Protein AF-A0A6U9ZK44-F1 (afdb_monomer_lite)

pLDDT: mean 78.96, std 13.86, range [31.03, 95.75]

Secondary structure (DSSP, 8-state):
-----GGGS-GGGGGGS-EETTEEPPPP-S--PPPP-PPPSSSSS--EEEEEEP-S--TTTTEEEEE-TTT--EEEEEE-TTSTGGGSSSSHHHHHHHHTTPEEEEETTEE--SHHHHHHHHHHHHHTT-SEEEEEEE---PPPHHHHHHHHHHHHTTSPPTTSS------HHHHHHHHHHHHSS---TTTS-HHHHHHHHHHHT-----HHHHTTSS--HHHHTTSTTHHHHHHHHHHHHHHHHHTT-PPP--PPPTT------------

Sequence (271 aa):
MNDLPTSEIPPNVIHLQRTTDGSPIPADTNETSMNNFCFYVTPFQQMLTRKLQVTCNSPTFGLNLSEDETYGRVFLEDINKNSSASKLFSSHKATQNKICGAFIVSINGTQVFNKSSTITLLVDLHSQGIKTFNIQFAPEDKMSSQQQWKQLDEFNLFAPDPTTENTAQIDLNAIRAIASIRTGLPIPEHIISDDMICLSINVLGSNTTTPAKEALGTFTCRKLKKLDNWDNWLQVERKQLDELHDLEMFGDPTPLPHKAILLQPHWNYVI

Structure (mmCIF, N/CA/C/O backbone):
data_AF-A0A6U9ZK44-F1
#
_entry.id   AF-A0A6U9ZK44-F1
#
loop_
_atom_site.group_PDB
_atom_site.id
_atom_site.type_symbol
_atom_site.label_atom_id
_atom_site.label_alt_id
_atom_site.label_comp_id
_atom_site.label_asym_id
_atom_site.label_entity_id
_atom_site.label_seq_id
_atom_site.pdbx_PDB_ins_code
_atom_site.Cartn_x
_atom_site.Cartn_y
_atom_site.Cartn_z
_atom_site.occupancy
_atom_site.B_iso_or_equiv
_atom_site.auth_seq_id
_atom_site.auth_comp_id
_atom_site.auth_asym_id
_atom_site.auth_atom_id
_atom_site.pdbx_PDB_model_num
ATOM 1 N N . MET A 1 1 ? 50.203 -21.296 -4.231 1.00 41.53 1 MET A N 1
ATOM 2 C CA . MET A 1 1 ? 49.572 -20.517 -5.315 1.00 41.53 1 MET A CA 1
ATOM 3 C C . MET A 1 1 ? 50.505 -20.634 -6.504 1.00 41.53 1 MET A C 1
ATOM 5 O O . MET A 1 1 ? 51.708 -20.610 -6.290 1.00 41.53 1 MET A O 1
ATOM 9 N N . ASN A 1 2 ? 49.981 -20.969 -7.681 1.00 46.50 2 ASN A N 1
ATOM 10 C CA . ASN A 1 2 ? 50.791 -21.331 -8.842 1.00 46.50 2 ASN A CA 1
ATOM 11 C C . ASN A 1 2 ? 51.135 -20.050 -9.613 1.00 46.50 2 ASN A C 1
ATOM 13 O O . ASN A 1 2 ? 50.431 -19.693 -10.555 1.00 46.50 2 ASN A O 1
ATOM 17 N N . ASP A 1 3 ? 52.154 -19.328 -9.153 1.00 62.16 3 ASP A N 1
ATOM 18 C CA . ASP A 1 3 ? 52.585 -18.061 -9.749 1.00 62.16 3 ASP A CA 1
ATOM 19 C C . ASP A 1 3 ? 53.478 -18.347 -10.966 1.00 62.16 3 ASP A C 1
ATOM 21 O O . ASP A 1 3 ? 54.688 -18.124 -10.949 1.00 62.16 3 ASP A O 1
ATOM 25 N N . LEU A 1 4 ? 52.884 -18.925 -12.014 1.00 63.94 4 LEU A N 1
ATOM 26 C CA . LEU A 1 4 ? 53.555 -19.070 -13.303 1.00 63.94 4 LEU A CA 1
ATOM 27 C C . LEU A 1 4 ? 53.733 -17.682 -13.938 1.00 63.94 4 LEU A C 1
ATOM 29 O O . LEU A 1 4 ? 52.827 -16.845 -13.843 1.00 63.94 4 LEU A O 1
ATOM 33 N N . PRO A 1 5 ? 54.869 -17.418 -14.602 1.00 69.25 5 PRO A N 1
ATOM 34 C CA . PRO A 1 5 ? 55.047 -16.181 -15.346 1.00 69.25 5 PRO A CA 1
ATOM 35 C C . PRO A 1 5 ? 53.977 -16.073 -16.441 1.00 69.25 5 PRO A C 1
ATOM 37 O O . PRO A 1 5 ? 53.589 -17.064 -17.057 1.00 69.25 5 PRO A O 1
ATOM 40 N N . THR A 1 6 ? 53.514 -14.851 -16.709 1.00 63.56 6 THR A N 1
ATOM 41 C CA . THR A 1 6 ? 52.437 -14.518 -17.664 1.00 63.56 6 THR A CA 1
ATOM 42 C C . THR A 1 6 ? 52.621 -15.157 -19.048 1.00 63.56 6 THR A C 1
ATOM 44 O O . THR A 1 6 ? 51.645 -15.463 -19.725 1.00 63.56 6 THR A O 1
ATOM 47 N N . SER A 1 7 ? 53.870 -15.399 -19.456 1.00 70.38 7 SER A N 1
ATOM 48 C CA . SER A 1 7 ? 54.250 -16.037 -20.722 1.00 70.38 7 SER A CA 1
ATOM 49 C C . SER A 1 7 ? 53.961 -17.539 -20.805 1.00 70.38 7 SER A C 1
ATOM 51 O O . SER A 1 7 ? 53.953 -18.090 -21.901 1.00 70.38 7 SER A O 1
ATOM 53 N N . GLU A 1 8 ? 53.761 -18.213 -19.673 1.00 70.75 8 GLU A N 1
ATOM 54 C CA . GLU A 1 8 ? 53.568 -19.668 -19.583 1.00 70.75 8 GLU A CA 1
ATOM 55 C C . GLU A 1 8 ? 52.099 -20.056 -19.348 1.00 70.75 8 GLU A C 1
ATOM 57 O O . GLU A 1 8 ? 51.768 -21.237 -19.218 1.00 70.75 8 GLU A O 1
ATOM 62 N N . ILE A 1 9 ? 51.199 -19.070 -19.302 1.00 68.19 9 ILE A N 1
ATOM 63 C CA . ILE A 1 9 ? 49.791 -19.273 -18.965 1.00 68.19 9 ILE A CA 1
ATOM 64 C C . ILE A 1 9 ? 48.953 -19.418 -20.244 1.00 68.19 9 ILE A C 1
ATOM 66 O O . ILE A 1 9 ? 49.115 -18.638 -21.184 1.00 68.19 9 ILE A O 1
ATOM 70 N N . PRO A 1 10 ? 48.033 -20.402 -20.308 1.00 71.50 10 PRO A N 1
ATOM 71 C CA . PRO A 1 10 ? 47.169 -20.587 -21.466 1.00 71.50 10 PRO A CA 1
ATOM 72 C C . PRO A 1 10 ? 46.316 -19.340 -21.749 1.00 71.50 10 PRO A C 1
ATOM 74 O O . PRO A 1 10 ? 45.828 -18.712 -20.804 1.00 71.50 10 PRO A O 1
ATOM 77 N N . PRO A 1 11 ? 46.028 -19.026 -23.026 1.00 66.62 11 PRO A N 1
ATOM 78 C CA . PRO A 1 11 ? 45.321 -17.803 -23.415 1.00 66.62 11 PRO A CA 1
ATOM 79 C C . PRO A 1 11 ? 43.952 -17.639 -22.737 1.00 66.62 11 PRO A C 1
ATOM 81 O O . PRO A 1 11 ? 43.536 -16.527 -22.429 1.00 66.62 11 PRO A O 1
ATOM 84 N N . ASN A 1 12 ? 43.287 -18.749 -22.405 1.00 70.00 12 ASN A N 1
ATOM 85 C CA . ASN A 1 12 ? 41.968 -18.753 -21.767 1.00 70.00 12 ASN A CA 1
ATOM 86 C C . ASN A 1 12 ? 41.976 -18.307 -20.292 1.00 70.00 12 ASN A C 1
ATOM 88 O O . ASN A 1 12 ? 40.912 -18.109 -19.714 1.00 70.00 12 ASN A O 1
ATOM 92 N N . VAL A 1 13 ? 43.150 -18.183 -19.665 1.00 65.12 13 VAL A N 1
ATOM 93 C CA . VAL A 1 13 ? 43.301 -17.856 -18.234 1.00 65.12 13 VAL A CA 1
ATOM 94 C C . VAL A 1 13 ? 43.811 -16.421 -18.031 1.00 65.12 13 VAL A C 1
ATOM 96 O O . VAL A 1 13 ? 43.786 -15.911 -16.914 1.00 65.12 13 VAL A O 1
ATOM 99 N N . ILE A 1 14 ? 44.188 -15.726 -19.112 1.00 62.19 14 ILE A N 1
ATOM 100 C CA . ILE A 1 14 ? 44.698 -14.345 -19.079 1.00 62.19 14 ILE A CA 1
ATOM 101 C C . ILE A 1 14 ? 43.674 -13.392 -18.439 1.00 62.19 14 ILE A C 1
ATOM 103 O O . ILE A 1 14 ? 44.041 -12.544 -17.634 1.00 62.19 14 ILE A O 1
ATOM 107 N N . HIS A 1 15 ? 42.378 -13.581 -18.709 1.00 63.06 15 HIS A N 1
ATOM 108 C CA . HIS A 1 15 ? 41.305 -12.734 -18.167 1.00 63.06 15 HIS A CA 1
ATOM 109 C C . HIS A 1 15 ? 41.077 -12.878 -16.654 1.00 63.06 15 HIS A C 1
ATOM 111 O O . HIS A 1 15 ? 40.415 -12.035 -16.056 1.00 63.06 15 HIS A O 1
ATOM 117 N N . LEU A 1 16 ? 41.588 -13.947 -16.035 1.00 65.69 16 LEU A N 1
ATOM 118 C CA . LEU A 1 16 ? 41.474 -14.184 -14.592 1.00 65.69 16 LEU A CA 1
ATOM 119 C C . LEU A 1 16 ? 42.684 -13.649 -13.819 1.00 65.69 16 LEU A C 1
ATOM 121 O O . LEU A 1 16 ? 42.706 -13.708 -12.588 1.00 65.69 16 LEU A O 1
ATOM 125 N N . GLN A 1 17 ? 43.701 -13.142 -14.518 1.00 66.44 17 GLN A N 1
ATOM 126 C CA . GLN A 1 17 ? 44.847 -12.536 -13.868 1.00 66.44 17 GLN A CA 1
ATOM 127 C C . GLN A 1 17 ? 44.506 -11.132 -13.385 1.00 66.44 17 GLN A C 1
ATOM 129 O O . GLN A 1 17 ? 43.938 -10.314 -14.103 1.00 66.44 17 GLN A O 1
ATOM 134 N N . ARG A 1 18 ? 44.919 -10.828 -12.152 1.00 68.62 18 ARG A N 1
ATOM 135 C CA . ARG A 1 18 ? 44.907 -9.466 -11.610 1.00 68.62 18 ARG A CA 1
ATOM 136 C C . ARG A 1 18 ? 46.082 -8.678 -12.194 1.00 68.62 18 ARG A C 1
ATOM 138 O O . ARG A 1 18 ? 46.979 -8.282 -11.455 1.00 68.62 18 ARG A O 1
ATOM 145 N N . THR A 1 19 ? 46.116 -8.510 -13.511 1.00 69.94 19 THR A N 1
ATOM 146 C CA . THR A 1 19 ? 47.157 -7.769 -14.227 1.00 69.94 19 THR A CA 1
ATOM 147 C C . THR A 1 19 ? 46.528 -6.735 -15.155 1.00 69.94 19 THR A C 1
ATOM 149 O O . THR A 1 19 ? 45.547 -7.010 -15.840 1.00 69.94 19 THR A O 1
ATOM 152 N N . THR A 1 20 ? 47.115 -5.542 -15.191 1.00 68.25 20 THR A N 1
ATOM 153 C CA . THR A 1 20 ? 46.795 -4.488 -16.164 1.00 68.25 20 THR A CA 1
ATOM 154 C C . THR A 1 20 ? 48.084 -4.181 -16.914 1.00 68.25 20 THR A C 1
ATOM 156 O O . THR A 1 20 ? 49.118 -3.965 -16.282 1.00 68.25 20 THR A O 1
ATOM 159 N N . ASP A 1 21 ? 48.062 -4.244 -18.247 1.00 69.62 21 ASP A N 1
ATOM 160 C CA . ASP A 1 21 ? 49.239 -4.023 -19.107 1.00 69.62 21 ASP A CA 1
ATOM 161 C C . ASP A 1 21 ? 50.472 -4.866 -18.710 1.00 69.62 21 ASP A C 1
ATOM 163 O O . ASP A 1 21 ? 51.612 -4.403 -18.705 1.00 69.62 21 ASP A O 1
ATOM 167 N N . GLY A 1 22 ? 50.240 -6.123 -18.314 1.00 69.12 22 GLY A N 1
ATOM 168 C CA . GLY A 1 22 ? 51.295 -7.060 -17.907 1.00 69.12 22 GLY A CA 1
ATOM 169 C C . GLY A 1 22 ? 51.882 -6.818 -16.511 1.00 69.12 22 GLY A C 1
ATOM 170 O O . GLY A 1 22 ? 52.697 -7.620 -16.058 1.00 69.12 22 GLY A O 1
ATOM 171 N N . SER A 1 23 ? 51.448 -5.770 -15.805 1.00 71.12 23 SER A N 1
ATOM 172 C CA . SER A 1 23 ? 51.860 -5.483 -14.429 1.00 71.12 23 SER A CA 1
ATOM 173 C C . SER A 1 23 ? 50.825 -5.998 -13.422 1.00 71.12 23 SER A C 1
ATOM 175 O O . SER A 1 23 ? 49.625 -5.825 -13.651 1.00 71.12 23 SER A O 1
ATOM 177 N N . PRO A 1 24 ? 51.239 -6.614 -12.298 1.00 74.94 24 PRO A N 1
ATOM 178 C CA . PRO A 1 24 ? 50.320 -7.023 -11.240 1.00 74.94 24 PRO A CA 1
ATOM 179 C C . PRO A 1 24 ? 49.578 -5.820 -10.655 1.00 74.94 24 PRO A C 1
ATOM 181 O O . PRO A 1 24 ? 50.194 -4.814 -10.302 1.00 74.94 24 PRO A O 1
ATOM 184 N N . ILE A 1 25 ? 48.260 -5.939 -10.512 1.00 77.75 25 ILE A N 1
ATOM 185 C CA . ILE A 1 25 ? 47.456 -4.967 -9.773 1.00 77.75 25 ILE A CA 1
ATOM 186 C C . ILE A 1 25 ? 47.892 -5.054 -8.302 1.00 77.75 25 ILE A C 1
ATOM 188 O O . ILE A 1 25 ? 47.900 -6.159 -7.744 1.00 77.75 25 ILE A O 1
ATOM 192 N N . PRO A 1 26 ? 48.276 -3.934 -7.664 1.00 79.56 26 PRO A N 1
ATOM 193 C CA . PRO A 1 26 ? 48.697 -3.947 -6.271 1.00 79.56 26 PRO A CA 1
ATOM 194 C C . PRO A 1 26 ? 47.567 -4.471 -5.379 1.00 79.56 26 PRO A C 1
ATOM 196 O O . PRO A 1 26 ? 46.385 -4.252 -5.647 1.00 79.56 26 PRO A O 1
ATOM 199 N N . ALA A 1 27 ? 47.932 -5.185 -4.314 1.00 78.06 27 ALA A N 1
ATOM 200 C CA . ALA A 1 27 ? 46.962 -5.585 -3.305 1.00 78.06 27 ALA A CA 1
ATOM 201 C C . ALA A 1 27 ? 46.354 -4.333 -2.658 1.00 78.06 27 ALA A C 1
ATOM 203 O O . ALA A 1 27 ? 47.077 -3.383 -2.356 1.00 78.06 27 ALA A O 1
ATOM 204 N N . ASP A 1 28 ? 45.040 -4.343 -2.433 1.00 79.44 28 ASP A N 1
ATOM 205 C CA . ASP A 1 28 ? 44.378 -3.269 -1.703 1.00 79.44 28 ASP A CA 1
ATOM 206 C C . ASP A 1 28 ? 44.947 -3.207 -0.281 1.00 79.44 28 ASP A C 1
ATOM 208 O O . ASP A 1 28 ? 44.837 -4.157 0.492 1.00 79.44 28 ASP A O 1
ATOM 212 N N . THR A 1 29 ? 45.577 -2.086 0.065 1.00 81.19 29 THR A N 1
ATOM 213 C CA . THR A 1 29 ? 46.200 -1.870 1.383 1.00 81.19 29 THR A CA 1
ATOM 214 C C . THR A 1 29 ? 45.170 -1.603 2.484 1.00 81.19 29 THR A C 1
ATOM 216 O O . THR A 1 29 ? 45.505 -1.574 3.665 1.00 81.19 29 THR A O 1
ATOM 219 N N . ASN A 1 30 ? 43.914 -1.372 2.103 1.00 83.50 30 ASN A N 1
ATOM 220 C CA . ASN A 1 30 ? 42.836 -1.077 3.031 1.00 83.50 30 ASN A CA 1
ATOM 221 C C . ASN A 1 30 ? 42.229 -2.389 3.537 1.00 83.50 30 ASN A C 1
ATOM 223 O O . ASN A 1 30 ? 41.587 -3.117 2.778 1.00 83.50 30 ASN A O 1
ATOM 227 N N . GLU A 1 31 ? 42.382 -2.671 4.832 1.00 78.38 31 GLU A N 1
ATOM 228 C CA . GLU A 1 31 ? 41.601 -3.723 5.479 1.00 78.38 31 GLU A CA 1
ATOM 229 C C . GLU A 1 31 ? 40.112 -3.391 5.342 1.00 78.38 31 GLU A C 1
ATOM 231 O O . GLU A 1 31 ? 39.622 -2.374 5.837 1.00 78.38 31 GLU A O 1
ATOM 236 N N . THR A 1 32 ? 39.379 -4.245 4.633 1.00 76.12 32 THR A N 1
ATOM 237 C CA . THR A 1 32 ? 37.931 -4.101 4.499 1.00 76.12 32 THR A CA 1
ATOM 238 C C . THR A 1 32 ? 37.289 -4.651 5.765 1.00 76.12 32 THR A C 1
ATOM 240 O O . THR A 1 32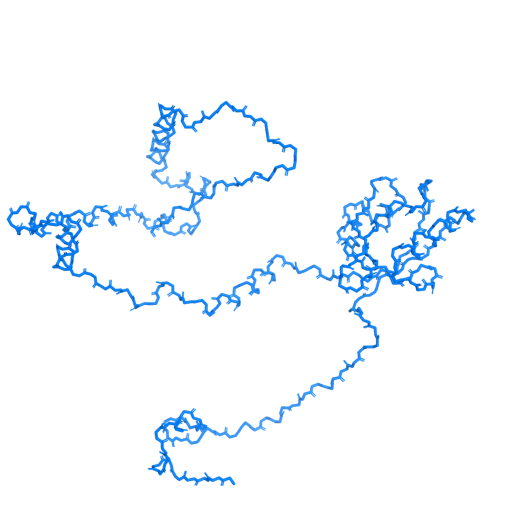 ? 37.177 -5.865 5.932 1.00 76.12 32 THR A O 1
ATOM 243 N N . SER A 1 33 ? 36.882 -3.774 6.682 1.00 78.25 33 SER A N 1
ATOM 244 C CA . SER A 1 33 ? 36.073 -4.182 7.827 1.00 78.25 33 SER A CA 1
ATOM 245 C C . SER A 1 33 ? 34.605 -4.265 7.407 1.00 78.25 33 SER A C 1
ATOM 247 O O . SER A 1 33 ? 34.033 -3.330 6.848 1.00 78.25 33 SER A O 1
ATOM 249 N N . MET A 1 34 ? 33.980 -5.417 7.641 1.00 74.62 34 MET A N 1
ATOM 250 C CA . MET A 1 34 ? 32.527 -5.529 7.552 1.00 74.62 34 MET A CA 1
ATOM 251 C C . MET A 1 34 ? 31.919 -5.075 8.875 1.00 74.62 34 MET A C 1
ATOM 253 O O . MET A 1 34 ? 32.409 -5.425 9.949 1.00 74.62 34 MET A O 1
ATOM 257 N N . ASN A 1 35 ? 30.818 -4.330 8.804 1.00 78.31 35 ASN A N 1
ATOM 258 C CA . ASN A 1 35 ? 29.981 -4.123 9.979 1.00 78.31 35 ASN A CA 1
ATOM 259 C C . ASN A 1 35 ? 29.482 -5.485 10.478 1.00 78.31 35 ASN A C 1
ATOM 261 O O . ASN A 1 35 ? 29.125 -6.347 9.672 1.00 78.31 35 ASN A O 1
ATOM 265 N N . ASN A 1 36 ? 29.430 -5.673 11.799 1.00 79.44 36 ASN A N 1
ATOM 266 C CA . ASN A 1 36 ? 28.857 -6.884 12.379 1.00 79.44 36 ASN A CA 1
ATOM 267 C C . ASN A 1 36 ? 27.438 -7.103 11.840 1.00 79.44 36 ASN A C 1
ATOM 269 O O . ASN A 1 36 ? 26.598 -6.201 11.886 1.00 79.44 36 ASN A O 1
ATOM 273 N N . PHE A 1 37 ? 27.168 -8.318 11.365 1.00 71.88 37 PHE A N 1
ATOM 274 C CA . PHE A 1 37 ? 25.820 -8.721 10.994 1.00 71.88 37 PHE A CA 1
ATOM 275 C C . PHE A 1 37 ? 24.947 -8.758 12.249 1.00 71.88 37 PHE A C 1
ATOM 277 O O . PHE A 1 37 ? 25.162 -9.563 13.155 1.00 71.88 37 PHE A O 1
ATOM 284 N N . CYS A 1 38 ? 23.955 -7.877 12.297 1.00 64.38 38 CYS A N 1
ATOM 285 C CA . CYS A 1 38 ? 22.934 -7.883 13.333 1.00 64.38 38 CYS A CA 1
ATOM 286 C C . CYS A 1 38 ? 21.710 -8.641 12.817 1.00 64.38 38 CYS A C 1
ATOM 288 O O . CYS A 1 38 ? 21.136 -8.278 11.792 1.00 64.38 38 CYS A O 1
ATOM 290 N N . PHE A 1 39 ? 21.296 -9.676 13.544 1.00 68.50 39 PHE A N 1
ATOM 291 C CA . PHE A 1 39 ? 20.037 -10.373 13.294 1.00 68.50 39 PHE A CA 1
ATOM 292 C C . PHE A 1 39 ? 18.958 -9.795 14.208 1.00 68.50 39 PHE A C 1
ATOM 294 O O . PHE A 1 39 ? 19.150 -9.693 15.420 1.00 68.50 39 PHE A O 1
ATOM 301 N N . TYR A 1 40 ? 17.814 -9.428 13.635 1.00 65.44 40 TYR A N 1
ATOM 302 C CA . TYR A 1 40 ? 16.646 -9.006 14.400 1.00 65.44 40 TYR A CA 1
ATOM 303 C C . TYR A 1 40 ? 15.708 -10.198 14.589 1.00 65.44 40 TYR A C 1
ATOM 305 O O . TYR A 1 40 ? 15.421 -10.929 13.646 1.00 65.44 40 TYR A O 1
ATOM 313 N N . VAL A 1 41 ? 15.208 -10.384 15.811 1.00 73.94 41 VAL A N 1
ATOM 314 C CA . VAL A 1 41 ? 14.196 -11.414 16.116 1.00 73.94 41 VAL A CA 1
ATOM 315 C C . VAL A 1 41 ? 12.815 -10.999 15.586 1.00 73.94 41 VAL A C 1
ATOM 317 O O . VAL A 1 41 ? 11.935 -11.832 15.381 1.00 73.94 41 VAL A O 1
ATOM 320 N N . THR A 1 42 ? 12.605 -9.703 15.344 1.00 69.19 42 THR A N 1
ATOM 321 C CA . THR A 1 42 ? 11.350 -9.180 14.809 1.00 69.19 42 THR A CA 1
ATOM 322 C C . THR A 1 42 ? 11.289 -9.356 13.292 1.00 69.19 42 THR A C 1
ATOM 324 O O . THR A 1 42 ? 12.153 -8.826 12.595 1.00 69.19 42 THR A O 1
ATOM 327 N N . PRO A 1 43 ? 10.243 -10.010 12.752 1.00 76.00 43 PRO A N 1
ATOM 328 C CA . PRO A 1 43 ? 10.116 -10.248 11.312 1.00 76.00 43 PRO A CA 1
ATOM 329 C C . PRO A 1 43 ? 9.773 -8.982 10.512 1.00 76.00 43 PRO A C 1
ATOM 331 O O . PRO A 1 43 ? 9.677 -9.043 9.293 1.00 76.00 43 PRO A O 1
ATOM 334 N N . PHE A 1 44 ? 9.552 -7.851 11.186 1.00 83.38 44 PHE A N 1
ATOM 335 C CA . PHE A 1 44 ? 9.165 -6.585 10.575 1.00 83.38 44 PHE A CA 1
ATOM 336 C C . PHE A 1 44 ? 10.221 -5.522 10.863 1.00 83.38 44 PHE A C 1
ATOM 338 O O . PHE A 1 44 ? 10.702 -5.417 11.993 1.00 83.38 44 PHE A O 1
ATOM 345 N N . GLN A 1 45 ? 10.540 -4.715 9.850 1.00 79.94 45 GLN A N 1
ATOM 346 C CA . GLN A 1 45 ? 11.488 -3.602 9.969 1.00 79.94 45 GLN A CA 1
ATOM 347 C C . GLN A 1 45 ? 10.951 -2.484 10.869 1.00 79.94 45 GLN A C 1
ATOM 349 O O . GLN A 1 45 ? 11.705 -1.873 11.622 1.00 79.94 45 GLN A O 1
ATOM 354 N N . GLN A 1 46 ? 9.642 -2.228 10.804 1.00 85.31 46 GLN A N 1
ATOM 355 C CA . GLN A 1 46 ? 8.978 -1.193 11.583 1.00 85.31 46 GLN A CA 1
ATOM 356 C C . GLN A 1 46 ? 7.721 -1.738 12.257 1.00 85.31 46 GLN A C 1
ATOM 358 O O . GLN A 1 46 ? 6.978 -2.545 11.699 1.00 85.31 46 GLN A O 1
ATOM 363 N N . MET A 1 47 ? 7.467 -1.254 13.471 1.00 90.31 47 MET A N 1
ATOM 364 C CA . MET A 1 47 ? 6.235 -1.514 14.206 1.00 90.31 47 MET A CA 1
ATOM 365 C C . MET A 1 47 ? 5.636 -0.197 14.681 1.00 90.31 47 MET A C 1
ATOM 367 O O . MET A 1 47 ? 6.323 0.667 15.224 1.00 90.31 47 MET A O 1
ATOM 371 N N . LEU A 1 48 ? 4.329 -0.059 14.502 1.00 92.25 48 LEU A N 1
ATOM 372 C CA . LEU A 1 48 ? 3.560 1.123 14.835 1.00 92.25 48 LEU A CA 1
ATOM 373 C C . LEU A 1 48 ? 2.398 0.748 15.751 1.00 92.25 48 LEU A C 1
ATOM 375 O O . LEU A 1 48 ? 1.403 0.172 15.316 1.00 92.25 48 LEU A O 1
ATOM 379 N N . THR A 1 49 ? 2.486 1.149 17.015 1.00 94.44 49 THR A N 1
ATOM 380 C CA . THR A 1 49 ? 1.382 0.996 17.968 1.00 94.44 49 THR A CA 1
ATOM 381 C C . THR A 1 49 ? 0.474 2.218 17.926 1.00 94.44 49 THR A C 1
ATOM 383 O O . THR A 1 49 ? 0.928 3.359 18.046 1.00 94.44 49 THR A O 1
ATOM 386 N N . ARG A 1 50 ? -0.833 1.995 17.771 1.00 94.06 50 ARG A N 1
ATOM 387 C CA . ARG A 1 50 ? -1.851 3.048 17.783 1.00 94.06 50 ARG A CA 1
ATOM 388 C C . ARG A 1 50 ? -2.988 2.697 18.725 1.00 94.06 50 ARG A C 1
ATOM 390 O O . ARG A 1 50 ? -3.488 1.577 18.733 1.00 94.06 50 ARG A O 1
ATOM 397 N N . LYS A 1 51 ? -3.422 3.699 19.484 1.00 94.88 51 LYS A N 1
ATOM 398 C CA . LYS A 1 51 ? -4.618 3.623 20.315 1.00 94.88 51 LYS A CA 1
ATOM 399 C C . LYS A 1 51 ? -5.836 3.971 19.466 1.00 94.88 51 LYS A C 1
ATOM 401 O O . LYS A 1 51 ? -5.933 5.089 18.964 1.00 94.88 51 LYS A O 1
ATOM 406 N N . LEU A 1 52 ? -6.754 3.026 19.316 1.00 93.62 52 LEU A N 1
ATOM 407 C CA . LEU A 1 52 ? -8.015 3.209 18.612 1.00 93.62 52 LEU A CA 1
ATOM 408 C C . LEU A 1 52 ? -9.092 3.643 19.610 1.00 93.62 52 LEU A C 1
ATOM 410 O O . LEU A 1 52 ? -9.257 3.024 20.661 1.00 93.62 52 LEU A O 1
ATOM 414 N N . GLN A 1 53 ? -9.814 4.718 19.286 1.00 93.25 53 GLN A N 1
ATOM 415 C CA . GLN A 1 53 ? -10.998 5.150 20.031 1.00 93.25 53 GLN A CA 1
ATOM 416 C C . GLN A 1 53 ? -12.259 4.698 19.298 1.00 93.25 53 GLN A C 1
ATOM 418 O O . GLN A 1 53 ? -12.465 5.037 18.130 1.00 93.25 53 GLN A O 1
ATOM 423 N N . VAL A 1 54 ? -13.099 3.929 19.983 1.00 92.56 54 VAL A N 1
ATOM 424 C CA . VAL A 1 54 ? -14.320 3.360 19.417 1.00 92.56 54 VAL A CA 1
ATOM 425 C C . VAL A 1 54 ? -15.394 4.441 19.344 1.00 92.56 54 VAL A C 1
ATOM 427 O O . VAL A 1 54 ? -15.816 5.000 20.352 1.00 92.56 54 VAL A O 1
ATOM 430 N N . THR A 1 55 ? -15.825 4.745 18.123 1.00 90.12 55 THR A N 1
ATOM 431 C CA . THR A 1 55 ? -16.900 5.706 17.823 1.00 90.12 55 THR A CA 1
ATOM 432 C C . THR A 1 55 ? -18.018 5.100 16.977 1.00 90.12 55 THR A C 1
ATOM 434 O O . THR A 1 55 ? -19.123 5.632 16.961 1.00 90.12 55 THR A O 1
ATOM 437 N N . CYS A 1 56 ? -17.752 3.996 16.276 1.00 89.25 56 CYS A N 1
ATOM 438 C CA . CYS A 1 56 ? -18.721 3.298 15.438 1.00 89.25 56 CYS A CA 1
ATOM 439 C C . CYS A 1 56 ? -19.181 1.982 16.074 1.00 89.25 56 CYS A C 1
ATOM 441 O O . CYS A 1 56 ? -18.414 1.341 16.785 1.00 89.25 56 CYS A O 1
ATOM 443 N N . ASN A 1 57 ? -20.382 1.529 15.708 1.00 89.06 57 ASN A N 1
ATOM 444 C CA . ASN A 1 57 ? -20.959 0.261 16.169 1.00 89.06 57 ASN A CA 1
ATOM 445 C C . ASN A 1 57 ? -20.606 -0.958 15.283 1.00 89.06 57 ASN A C 1
ATOM 447 O O . ASN A 1 57 ? -21.250 -1.997 15.363 1.00 89.06 57 ASN A O 1
ATOM 451 N N . SER A 1 58 ? -19.632 -0.828 14.378 1.00 91.38 58 SER A N 1
ATOM 452 C CA . SER A 1 58 ? -19.194 -1.947 13.533 1.00 91.38 58 SER A CA 1
ATOM 453 C C . SER A 1 58 ? -18.397 -2.969 14.359 1.00 91.38 58 SER A C 1
ATOM 455 O O . SER A 1 58 ? -17.522 -2.538 15.116 1.00 91.38 58 SER A O 1
ATOM 457 N N . PRO A 1 59 ? -18.616 -4.287 14.172 1.00 91.75 59 PRO A N 1
ATOM 458 C CA . PRO A 1 59 ? -17.929 -5.337 14.934 1.00 91.75 59 PRO A CA 1
ATOM 459 C C . PRO A 1 59 ? -16.408 -5.359 14.715 1.00 91.75 59 PRO A C 1
ATOM 461 O O . PRO A 1 59 ? -15.663 -5.742 15.606 1.00 91.75 59 PRO A O 1
ATOM 464 N N . THR A 1 60 ? -15.925 -4.909 13.552 1.00 93.25 60 THR A N 1
ATOM 465 C CA . THR A 1 60 ? -14.486 -4.796 13.244 1.00 93.25 60 THR A CA 1
ATOM 466 C C . THR A 1 60 ? -13.972 -3.360 13.346 1.00 93.25 60 THR A C 1
ATOM 468 O O . THR A 1 60 ? -12.878 -3.043 12.881 1.00 93.25 60 THR A O 1
ATOM 471 N N . PHE A 1 61 ? -14.771 -2.449 13.912 1.00 93.25 61 PHE A N 1
ATOM 472 C CA . PHE A 1 61 ? -14.445 -1.027 14.070 1.00 93.25 61 PHE A CA 1
ATOM 473 C C . PHE A 1 61 ? -14.119 -0.283 12.757 1.00 93.25 61 PHE A C 1
ATOM 475 O O . PHE A 1 61 ? -13.574 0.826 12.786 1.00 93.25 61 PHE A O 1
ATOM 482 N N . GLY A 1 62 ? -14.504 -0.863 11.613 1.00 92.62 62 GLY A N 1
ATOM 483 C CA . GLY A 1 62 ? -14.253 -0.345 10.266 1.00 92.62 62 GLY A CA 1
ATOM 484 C C . GLY A 1 62 ? -12.933 -0.767 9.625 1.00 92.62 62 GLY A C 1
ATOM 485 O O . GLY A 1 62 ? -12.563 -0.170 8.614 1.00 92.62 62 GLY A O 1
ATOM 486 N N . LEU A 1 63 ? -12.235 -1.748 10.201 1.00 94.25 63 LEU A N 1
ATOM 487 C CA . LEU A 1 63 ? -11.074 -2.397 9.592 1.00 94.25 63 LEU A CA 1
ATOM 488 C C . LEU A 1 63 ? -11.558 -3.490 8.628 1.00 94.25 63 LEU A C 1
ATOM 490 O O . LEU A 1 63 ? -12.282 -4.397 9.051 1.00 94.25 63 LEU A O 1
ATOM 494 N N . ASN A 1 64 ? -11.151 -3.414 7.359 1.00 95.19 64 ASN A N 1
ATOM 495 C CA . ASN A 1 64 ? -11.356 -4.488 6.390 1.00 95.19 64 ASN A CA 1
ATOM 496 C C . ASN A 1 64 ? -10.063 -5.300 6.301 1.00 95.19 64 ASN A C 1
ATOM 498 O O . ASN A 1 64 ? -9.008 -4.777 5.945 1.00 95.19 64 ASN A O 1
ATOM 502 N N . LEU A 1 65 ? -10.150 -6.567 6.697 1.00 95.69 65 LEU A N 1
ATOM 503 C CA . LEU A 1 65 ? -9.002 -7.452 6.858 1.00 95.69 65 LEU A CA 1
ATOM 504 C C . LEU A 1 65 ? -8.941 -8.461 5.714 1.00 95.69 65 LEU A C 1
ATOM 506 O O . LEU A 1 65 ? -9.962 -9.067 5.369 1.00 95.69 65 LEU A O 1
ATOM 510 N N . SER A 1 66 ? -7.738 -8.711 5.215 1.00 95.25 66 SER A N 1
ATOM 511 C CA . SER A 1 66 ? -7.446 -9.802 4.287 1.00 95.25 66 SER A CA 1
ATOM 512 C C . SER A 1 66 ? -6.258 -10.625 4.787 1.00 95.25 66 SER A C 1
ATOM 514 O O . SER A 1 66 ? -5.614 -10.254 5.771 1.00 95.25 66 SER A O 1
ATOM 516 N N . GLU A 1 67 ? -6.030 -11.779 4.174 1.00 95.50 67 GLU A N 1
ATOM 517 C CA . GLU A 1 67 ? -4.901 -12.660 4.476 1.00 95.50 67 GLU A CA 1
ATOM 518 C C . GLU A 1 67 ? -3.945 -12.665 3.293 1.00 95.50 67 GLU A C 1
ATOM 520 O O . GLU A 1 67 ? -4.374 -12.687 2.141 1.00 95.50 67 GLU A O 1
ATOM 525 N N . ASP A 1 68 ? -2.653 -12.622 3.592 1.00 91.50 68 ASP A N 1
ATOM 526 C CA . ASP A 1 68 ? -1.610 -12.837 2.599 1.00 91.50 68 ASP A CA 1
ATOM 527 C C . ASP A 1 68 ? -1.636 -14.292 2.112 1.00 91.50 68 ASP A C 1
ATOM 529 O O . ASP A 1 68 ? -1.734 -15.223 2.914 1.00 91.50 68 ASP A O 1
ATOM 533 N N . GLU A 1 69 ? -1.510 -14.487 0.801 1.00 90.88 69 GLU A N 1
ATOM 534 C CA . GLU A 1 69 ? -1.549 -15.805 0.160 1.00 90.88 69 GLU A CA 1
ATOM 535 C C . GLU A 1 69 ? -0.351 -16.676 0.559 1.00 90.88 69 GLU A C 1
ATOM 537 O O . GLU A 1 69 ? -0.456 -17.901 0.596 1.00 90.88 69 GLU A O 1
ATOM 542 N N . THR A 1 70 ? 0.784 -16.051 0.889 1.00 87.62 70 THR A N 1
ATOM 543 C CA . THR A 1 70 ? 2.046 -16.760 1.137 1.00 87.62 70 THR A CA 1
ATOM 544 C C . THR A 1 70 ? 2.124 -17.306 2.558 1.00 87.62 70 THR A C 1
ATOM 546 O O . THR A 1 70 ? 2.436 -18.478 2.769 1.00 87.62 70 THR A O 1
ATOM 549 N N . TYR A 1 71 ? 1.856 -16.457 3.552 1.00 86.50 71 TYR A N 1
ATOM 550 C CA . TYR A 1 71 ? 2.028 -16.800 4.967 1.00 86.50 71 TYR A CA 1
ATOM 551 C C . TYR A 1 71 ? 0.714 -16.894 5.748 1.00 86.50 71 TYR A C 1
ATOM 553 O O . TYR A 1 71 ? 0.753 -17.160 6.951 1.00 86.50 71 TYR A O 1
ATOM 561 N N . GLY A 1 72 ? -0.435 -16.628 5.115 1.00 88.44 72 GLY A N 1
ATOM 562 C CA . GLY A 1 72 ? -1.738 -16.575 5.787 1.00 88.44 72 GLY A CA 1
ATOM 563 C C . GLY A 1 72 ? -1.844 -15.449 6.818 1.00 88.44 72 GLY A C 1
ATOM 564 O O . GLY A 1 72 ? -2.701 -15.486 7.700 1.00 88.44 72 GLY A O 1
ATOM 565 N N . ARG A 1 73 ? -0.939 -14.462 6.763 1.00 91.62 73 ARG A N 1
ATOM 566 C CA . ARG A 1 73 ? -0.874 -13.382 7.750 1.00 91.62 73 ARG A CA 1
ATOM 567 C C . ARG A 1 73 ? -1.935 -12.334 7.473 1.00 91.62 73 ARG A C 1
ATOM 569 O O . ARG A 1 73 ? -2.119 -11.910 6.336 1.00 91.62 73 ARG A O 1
ATOM 576 N N . VAL A 1 74 ? -2.582 -11.864 8.532 1.00 95.44 74 VAL A N 1
ATOM 577 C CA . VAL A 1 74 ? -3.604 -10.827 8.430 1.00 95.44 74 VAL A CA 1
ATOM 578 C C . VAL A 1 74 ? -2.984 -9.458 8.136 1.00 95.44 74 VAL A C 1
ATOM 580 O O . VAL A 1 74 ? -2.095 -8.976 8.847 1.00 95.44 74 VAL A O 1
ATOM 583 N N . PHE A 1 75 ? -3.502 -8.794 7.112 1.00 94.31 75 PHE A N 1
ATOM 584 C CA . PHE A 1 75 ? -3.166 -7.415 6.789 1.00 94.31 75 PHE A CA 1
ATOM 585 C C . PHE A 1 75 ? -4.424 -6.573 6.593 1.00 94.31 75 PHE A C 1
ATOM 587 O O . PHE A 1 75 ? -5.542 -7.074 6.432 1.00 94.31 75 PHE A O 1
ATOM 594 N N . LEU A 1 76 ? -4.238 -5.258 6.654 1.00 94.69 76 LEU A N 1
ATOM 595 C CA . LEU A 1 76 ? -5.309 -4.298 6.450 1.00 94.69 76 LEU A CA 1
ATOM 596 C C . LEU A 1 76 ? -5.477 -3.993 4.959 1.00 94.69 76 LEU A C 1
ATOM 598 O O . LEU A 1 76 ? -4.621 -3.342 4.367 1.00 94.69 76 LEU A O 1
ATOM 602 N N . GLU A 1 77 ? -6.584 -4.428 4.368 1.00 94.50 77 GLU A N 1
ATOM 603 C CA . GLU A 1 77 ? -6.885 -4.216 2.947 1.00 94.50 77 GLU A CA 1
ATOM 604 C C . GLU A 1 77 ? -7.495 -2.835 2.695 1.00 94.50 77 GLU A C 1
ATOM 606 O O . GLU A 1 77 ? -7.116 -2.136 1.760 1.00 94.50 77 GLU A O 1
ATOM 611 N N . ASP A 1 78 ? -8.438 -2.416 3.537 1.00 94.12 78 ASP A N 1
ATOM 612 C CA . ASP A 1 78 ? -9.038 -1.088 3.447 1.00 94.12 78 ASP A CA 1
ATOM 613 C C . ASP A 1 78 ? -9.653 -0.661 4.787 1.00 94.12 78 ASP A C 1
ATOM 615 O O . ASP A 1 78 ? -9.717 -1.412 5.766 1.00 94.12 78 ASP A O 1
ATOM 619 N N . ILE A 1 79 ? -10.102 0.589 4.840 1.00 94.50 79 ILE A N 1
ATOM 620 C CA . ILE A 1 79 ? -10.700 1.217 6.006 1.00 94.50 79 ILE A CA 1
ATOM 621 C C . ILE A 1 79 ? -11.990 1.906 5.597 1.00 94.50 79 ILE A C 1
ATOM 623 O O . ILE A 1 79 ? -11.993 2.856 4.806 1.00 94.50 79 ILE A O 1
ATOM 627 N N . ASN A 1 80 ? -13.088 1.502 6.230 1.00 93.38 80 ASN A N 1
ATOM 628 C CA . ASN A 1 80 ? -14.396 2.086 5.970 1.00 93.38 80 ASN A CA 1
ATOM 629 C C . ASN A 1 80 ? -14.422 3.573 6.348 1.00 93.38 80 ASN A C 1
ATOM 631 O O . ASN A 1 80 ? -13.945 3.976 7.417 1.00 93.38 80 ASN A O 1
ATOM 635 N N . LYS A 1 81 ? -15.024 4.400 5.486 1.00 90.75 81 LYS A N 1
ATOM 636 C CA . LYS A 1 81 ? -15.220 5.836 5.738 1.00 90.75 81 LYS A CA 1
ATOM 637 C C . LYS A 1 81 ? -16.072 6.049 6.994 1.00 90.75 81 LYS A C 1
ATOM 639 O O . LYS A 1 81 ? -16.962 5.256 7.286 1.00 90.75 81 LYS A O 1
ATOM 644 N N . ASN A 1 82 ? -15.808 7.131 7.729 1.00 88.94 82 ASN A N 1
ATOM 645 C CA . ASN A 1 82 ? -16.537 7.526 8.946 1.00 88.94 82 ASN A CA 1
ATOM 646 C C . ASN A 1 82 ? -16.572 6.470 10.072 1.00 88.94 82 ASN A C 1
ATOM 648 O O . ASN A 1 82 ? -17.398 6.552 10.978 1.00 88.94 82 ASN A O 1
ATOM 652 N N . SER A 1 83 ? -15.665 5.494 10.045 1.00 92.50 83 SER A N 1
ATOM 653 C CA . SER A 1 83 ? -15.519 4.475 11.087 1.00 92.50 83 SER A CA 1
ATOM 654 C C . SER A 1 83 ? -14.571 4.902 12.212 1.00 92.50 83 SER A C 1
ATOM 656 O O . SER A 1 83 ? -13.862 5.906 12.097 1.00 92.50 83 SER A O 1
ATOM 658 N N . SER A 1 84 ? -14.499 4.109 13.286 1.00 91.75 84 SER A N 1
ATOM 659 C CA . SER A 1 84 ? -13.502 4.310 14.349 1.00 91.75 84 SER A CA 1
ATOM 660 C C . SER A 1 84 ? -12.079 4.241 13.796 1.00 91.75 84 SER A C 1
ATOM 662 O O . SER A 1 84 ? -11.259 5.106 14.096 1.00 91.75 84 SER A O 1
ATOM 664 N N . ALA A 1 85 ? -11.811 3.266 12.923 1.00 91.00 85 ALA A N 1
ATOM 665 C CA . ALA A 1 85 ? -10.520 3.117 12.264 1.00 91.00 85 ALA A CA 1
ATOM 666 C C . ALA A 1 85 ? -10.159 4.319 11.374 1.00 91.00 85 ALA A C 1
ATOM 668 O O . ALA A 1 85 ? -8.997 4.709 11.317 1.00 91.00 85 ALA A O 1
ATOM 669 N N . SER A 1 86 ? -11.136 4.979 10.738 1.00 92.19 86 SER A N 1
ATOM 670 C CA . SER A 1 86 ? -10.874 6.153 9.885 1.00 92.19 86 SER A CA 1
ATOM 671 C C . SER A 1 86 ? -10.295 7.364 10.630 1.00 92.19 86 SER A C 1
ATOM 673 O O . SER A 1 86 ? -9.691 8.236 10.004 1.00 92.19 86 SER A O 1
ATOM 675 N N . LYS A 1 87 ? -10.476 7.410 11.957 1.00 89.56 87 LYS A N 1
ATOM 676 C CA . LYS A 1 87 ? -10.034 8.496 12.846 1.00 89.56 87 LYS A CA 1
ATOM 677 C C . LYS A 1 87 ? -8.729 8.174 13.581 1.00 89.56 87 LYS A C 1
ATOM 679 O O . LYS A 1 87 ? -8.354 8.897 14.499 1.00 89.56 87 LYS A O 1
ATOM 684 N N . LEU A 1 88 ? -8.043 7.088 13.212 1.00 90.88 88 LEU A N 1
ATOM 685 C CA . LEU A 1 88 ? -6.794 6.675 13.861 1.00 90.88 88 LEU A CA 1
ATOM 686 C C . LEU A 1 88 ? -5.652 7.685 13.629 1.00 90.88 88 LEU A C 1
ATOM 688 O O . LEU A 1 88 ? -4.752 7.815 14.460 1.00 90.88 88 LEU A O 1
ATOM 692 N N . PHE A 1 89 ? -5.696 8.402 12.502 1.00 91.62 89 PHE A N 1
ATOM 693 C CA . PHE A 1 89 ? -4.789 9.501 12.162 1.00 91.62 89 PHE A CA 1
ATOM 694 C C . PHE A 1 89 ? -5.567 10.790 11.864 1.00 91.62 89 PHE A C 1
ATOM 696 O O . PHE A 1 89 ? -6.783 10.855 12.015 1.00 91.62 89 PHE A O 1
ATOM 703 N N . SER A 1 90 ? -4.851 11.828 11.419 1.00 91.19 90 SER A N 1
ATOM 704 C CA . SER A 1 90 ? -5.405 13.160 11.149 1.00 91.19 90 SER A CA 1
ATOM 705 C C . SER A 1 90 ? -6.543 13.177 10.125 1.00 91.19 90 SER A C 1
ATOM 707 O O . SER A 1 90 ? -7.406 14.046 10.190 1.00 91.19 90 SER A O 1
ATOM 709 N N . SER A 1 91 ? -6.559 12.245 9.171 1.00 92.31 91 SER A N 1
ATOM 710 C CA . SER A 1 91 ? -7.635 12.104 8.190 1.00 92.31 91 SER A CA 1
ATOM 711 C C . SER A 1 91 ? -7.785 10.655 7.731 1.00 92.31 91 SER A C 1
ATOM 713 O O . SER A 1 91 ? -6.869 9.842 7.886 1.00 92.31 91 SER A O 1
ATOM 715 N N . HIS A 1 92 ? -8.920 10.333 7.103 1.00 92.38 92 HIS A N 1
ATOM 716 C CA . HIS A 1 92 ? -9.150 9.017 6.492 1.00 92.38 92 HIS A CA 1
ATOM 717 C C . HIS A 1 92 ? -8.080 8.688 5.438 1.00 92.38 92 HIS A C 1
ATOM 719 O O . HIS A 1 92 ? -7.488 7.614 5.490 1.00 92.38 92 HIS A O 1
ATOM 725 N N . LYS A 1 93 ? -7.722 9.656 4.582 1.00 91.75 93 LYS A N 1
ATOM 726 C CA . LYS A 1 93 ? -6.643 9.509 3.590 1.00 91.75 93 LYS A CA 1
ATOM 727 C C . LYS A 1 93 ? -5.276 9.275 4.241 1.00 91.75 93 LYS A C 1
ATOM 729 O O . LYS A 1 93 ? -4.515 8.429 3.785 1.00 91.75 93 LYS A O 1
ATOM 734 N N . ALA A 1 94 ? -4.957 10.002 5.316 1.00 91.88 94 ALA A N 1
ATOM 735 C CA . ALA A 1 94 ? -3.707 9.791 6.048 1.00 91.88 94 ALA A CA 1
ATOM 736 C C . ALA A 1 94 ? -3.660 8.402 6.698 1.00 91.88 94 ALA A C 1
ATOM 738 O O . ALA A 1 94 ? -2.607 7.770 6.720 1.00 91.88 94 ALA A O 1
ATOM 739 N N . THR A 1 95 ? -4.803 7.926 7.189 1.00 91.88 95 THR A N 1
ATOM 740 C CA . THR A 1 95 ? -4.956 6.585 7.751 1.00 91.88 95 THR A CA 1
ATOM 741 C C . THR A 1 95 ? -4.724 5.523 6.677 1.00 91.88 95 THR A C 1
ATOM 743 O O . THR A 1 95 ? -3.838 4.691 6.842 1.00 91.88 95 THR A O 1
ATOM 746 N N . GLN A 1 96 ? -5.418 5.599 5.538 1.00 92.25 96 GLN A N 1
ATOM 747 C CA . GLN A 1 96 ? -5.197 4.678 4.419 1.00 92.25 96 GLN A CA 1
ATOM 748 C C . GLN A 1 96 ? -3.730 4.681 3.971 1.00 92.25 96 GLN A C 1
ATOM 750 O O . GLN A 1 96 ? -3.111 3.629 3.887 1.00 92.25 96 GLN A O 1
ATOM 755 N N . ASN A 1 97 ? -3.118 5.849 3.779 1.00 89.44 97 ASN A N 1
ATOM 756 C CA . ASN A 1 97 ? -1.731 5.912 3.318 1.00 89.44 97 ASN A CA 1
ATOM 757 C C . ASN A 1 97 ? -0.731 5.258 4.284 1.00 89.44 97 ASN A C 1
ATOM 759 O O . ASN A 1 97 ? 0.249 4.688 3.813 1.00 89.44 97 ASN A O 1
ATOM 763 N N . LYS A 1 98 ? -0.967 5.350 5.601 1.00 89.94 98 LYS A N 1
ATOM 764 C CA . LYS A 1 98 ? -0.025 4.885 6.630 1.00 89.94 98 LYS A CA 1
ATOM 765 C C . LYS A 1 98 ? -0.192 3.430 7.046 1.00 89.94 98 LYS A C 1
ATOM 767 O O . LYS A 1 98 ? 0.792 2.835 7.463 1.00 89.94 98 LYS A O 1
ATOM 772 N N . ILE A 1 99 ? -1.414 2.897 7.031 1.00 92.06 99 ILE A N 1
ATOM 773 C CA . ILE A 1 99 ? -1.684 1.553 7.569 1.00 92.06 99 ILE A CA 1
ATOM 774 C C . ILE A 1 99 ? -2.386 0.615 6.589 1.00 92.06 99 ILE A C 1
ATOM 776 O O . ILE A 1 99 ? -2.464 -0.573 6.873 1.00 92.06 99 ILE A O 1
ATOM 780 N N . CYS A 1 100 ? -2.880 1.091 5.442 1.00 92.25 100 CYS A N 1
ATOM 781 C CA . CYS A 1 100 ? -3.369 0.180 4.406 1.00 92.25 100 CYS A CA 1
ATOM 782 C C . CYS A 1 100 ? -2.186 -0.576 3.783 1.00 92.25 100 CYS A C 1
ATOM 784 O O . CYS A 1 100 ? -1.210 0.050 3.349 1.00 92.25 100 CYS A O 1
ATOM 786 N N . GLY A 1 101 ? -2.295 -1.903 3.767 1.00 91.81 101 GLY A N 1
ATOM 787 C CA . GLY A 1 101 ? -1.231 -2.857 3.465 1.00 91.81 101 GLY A CA 1
ATOM 788 C C . GLY A 1 101 ? -0.407 -3.286 4.684 1.00 91.81 101 GLY A C 1
ATOM 789 O O . GLY A 1 101 ? 0.434 -4.162 4.558 1.00 91.81 101 GLY A O 1
ATOM 790 N N . ALA A 1 102 ? -0.624 -2.703 5.869 1.00 93.69 102 ALA A N 1
ATOM 791 C CA . ALA A 1 102 ? 0.133 -3.083 7.060 1.00 93.69 102 ALA A CA 1
ATOM 792 C C . ALA A 1 102 ? -0.373 -4.406 7.651 1.00 93.69 102 ALA A C 1
ATOM 794 O O . ALA A 1 102 ? -1.585 -4.614 7.780 1.00 93.69 102 ALA A O 1
ATOM 795 N N . PHE A 1 103 ? 0.554 -5.252 8.101 1.00 94.00 103 PHE A N 1
ATOM 796 C CA . PHE A 1 103 ? 0.219 -6.447 8.873 1.00 94.00 103 PHE A CA 1
ATOM 797 C C . PHE A 1 103 ? -0.242 -6.068 10.281 1.00 94.00 103 PHE A C 1
ATOM 799 O O . PHE A 1 103 ? 0.267 -5.116 10.880 1.00 94.00 103 PHE A O 1
ATOM 806 N N . ILE A 1 104 ? -1.192 -6.818 10.838 1.00 94.50 104 ILE A N 1
ATOM 807 C CA . ILE A 1 104 ? -1.585 -6.657 12.243 1.00 94.50 104 ILE A CA 1
ATOM 808 C C . ILE A 1 104 ? -0.795 -7.667 13.065 1.00 94.50 104 ILE A C 1
ATOM 810 O O . ILE A 1 104 ? -0.885 -8.866 12.835 1.00 94.50 104 ILE A O 1
ATOM 814 N N . VAL A 1 105 ? -0.009 -7.172 14.019 1.00 93.62 105 VAL A N 1
ATOM 815 C CA . VAL A 1 105 ? 0.883 -8.002 14.841 1.00 93.62 105 VAL A CA 1
ATOM 816 C C . VAL A 1 105 ? 0.200 -8.402 16.141 1.00 93.62 105 VAL A C 1
ATOM 818 O O . VAL A 1 105 ? 0.250 -9.557 16.560 1.00 93.62 105 VAL A O 1
ATOM 821 N N . SER A 1 106 ? -0.426 -7.434 16.811 1.00 94.25 106 SER A N 1
ATOM 822 C CA . SER A 1 106 ? -1.104 -7.673 18.080 1.00 94.25 106 SER A CA 1
ATOM 823 C C . SER A 1 106 ? -2.256 -6.701 18.312 1.00 94.25 106 SER A C 1
ATOM 825 O O . SER A 1 106 ? -2.240 -5.553 17.859 1.00 94.25 106 SER A O 1
ATOM 827 N N . ILE A 1 107 ? -3.264 -7.165 19.046 1.00 95.25 107 ILE A N 1
ATOM 828 C CA . ILE A 1 107 ? -4.390 -6.366 19.522 1.00 95.25 107 ILE A CA 1
ATOM 829 C C . ILE A 1 107 ? -4.421 -6.482 21.044 1.00 95.25 107 ILE A C 1
ATOM 831 O O . ILE A 1 107 ? -4.511 -7.572 21.596 1.00 95.25 107 ILE A O 1
ATOM 835 N N . ASN A 1 108 ? -4.298 -5.346 21.730 1.00 92.56 108 ASN A N 1
ATOM 836 C CA . ASN A 1 108 ? -4.236 -5.245 23.188 1.00 92.56 108 ASN A CA 1
ATOM 837 C C . ASN A 1 108 ? -3.168 -6.151 23.846 1.00 92.56 108 ASN A C 1
ATOM 839 O O . ASN A 1 108 ? -3.349 -6.625 24.963 1.00 92.56 108 ASN A O 1
ATOM 843 N N . GLY A 1 109 ? -2.056 -6.396 23.143 1.00 89.62 109 GLY A N 1
ATOM 844 C CA . GLY A 1 109 ? -0.972 -7.281 23.588 1.00 89.62 109 GLY A CA 1
ATOM 845 C C . GLY A 1 109 ? -1.148 -8.755 23.206 1.00 89.62 109 GLY A C 1
ATOM 846 O O . GLY A 1 109 ? -0.190 -9.517 23.301 1.00 89.62 109 GLY A O 1
ATOM 847 N N . THR A 1 110 ? -2.319 -9.163 22.711 1.00 93.50 110 THR A N 1
ATOM 848 C CA . THR A 1 110 ? -2.547 -10.510 22.175 1.00 93.50 110 THR A CA 1
ATOM 849 C C . THR A 1 110 ? -2.068 -10.571 20.731 1.00 93.50 110 THR A C 1
ATOM 851 O O . THR A 1 110 ? -2.542 -9.808 19.889 1.00 93.50 110 THR A O 1
ATOM 854 N N . GLN A 1 111 ? -1.116 -11.457 20.437 1.00 92.56 111 GLN A N 1
ATOM 855 C CA . GLN A 1 111 ? -0.616 -11.648 19.075 1.00 92.56 111 GLN A CA 1
ATOM 856 C C . GLN A 1 111 ? -1.687 -12.264 18.177 1.00 92.56 111 GLN A C 1
ATOM 858 O O . GLN A 1 111 ? -2.424 -13.158 18.596 1.00 92.56 111 GLN A O 1
ATOM 863 N N . VAL A 1 112 ? -1.752 -11.785 16.939 1.00 92.88 112 VAL A N 1
ATOM 864 C CA . VAL A 1 112 ? -2.680 -12.280 15.924 1.00 92.88 112 VAL A CA 1
ATOM 865 C C . VAL A 1 112 ? -1.918 -12.654 14.664 1.00 92.88 112 VAL A C 1
ATOM 867 O O . VAL A 1 112 ? -0.964 -11.983 14.283 1.00 92.88 112 VAL A O 1
ATOM 870 N N . PHE A 1 113 ? -2.336 -13.749 14.037 1.00 90.69 113 PHE A N 1
ATOM 871 C CA . PHE A 1 113 ? -1.702 -14.269 12.826 1.00 90.69 113 PHE A CA 1
ATOM 872 C C . PHE A 1 113 ?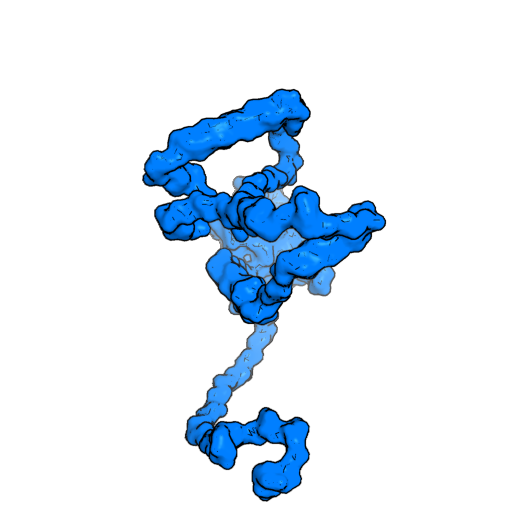 -2.725 -14.382 11.700 1.00 90.69 113 PHE A C 1
ATOM 874 O O . PHE A 1 113 ? -2.518 -13.811 10.637 1.00 90.69 113 PHE A O 1
ATOM 881 N N . ASN A 1 114 ? -3.864 -15.016 11.982 1.00 94.31 114 ASN A N 1
ATOM 882 C CA . ASN A 1 114 ? -4.901 -15.295 10.991 1.00 94.31 114 ASN A CA 1
ATOM 883 C C . ASN A 1 114 ? -6.028 -14.256 11.054 1.00 94.31 114 ASN A C 1
ATOM 885 O O . ASN A 1 114 ? -6.308 -13.661 12.105 1.00 94.31 114 ASN A O 1
ATOM 889 N N . LYS A 1 115 ? -6.756 -14.085 9.952 1.00 95.50 115 LYS A N 1
ATOM 890 C CA . LYS A 1 115 ? -7.915 -13.190 9.857 1.00 95.50 115 LYS A CA 1
ATOM 891 C C . LYS A 1 115 ? -9.054 -13.641 10.751 1.00 95.50 115 LYS A C 1
ATOM 893 O O . LYS A 1 115 ? -9.631 -12.801 11.433 1.00 95.50 115 LYS A O 1
ATOM 898 N N . SER A 1 116 ? -9.361 -14.938 10.798 1.00 94.12 116 SER A N 1
ATOM 899 C CA . SER A 1 116 ? -10.440 -15.467 11.645 1.00 94.12 116 SER A CA 1
ATOM 900 C C . SER A 1 116 ? -10.203 -15.149 13.123 1.00 94.12 116 SER A C 1
ATOM 902 O O . SER A 1 116 ? -11.055 -14.542 13.764 1.00 94.12 116 SER A O 1
ATOM 904 N N . SER A 1 117 ? -9.005 -15.446 13.633 1.00 93.81 117 SER A N 1
ATOM 905 C CA . SER A 1 117 ? -8.588 -15.130 15.004 1.00 93.81 117 SER A CA 1
ATOM 906 C C . SER A 1 117 ? -8.665 -13.630 15.301 1.00 93.81 117 SER A C 1
ATOM 908 O O . SER A 1 117 ? -9.128 -13.227 16.366 1.00 93.81 117 SER A O 1
ATOM 910 N N . THR A 1 118 ? -8.255 -12.800 14.340 1.00 94.75 118 THR A N 1
ATOM 911 C CA . THR A 1 118 ? -8.300 -11.338 14.464 1.00 94.75 118 THR A CA 1
ATOM 912 C C . THR A 1 118 ? -9.735 -10.823 14.524 1.00 94.75 118 THR A C 1
ATOM 914 O O . THR A 1 118 ? -10.052 -9.996 15.373 1.00 94.75 118 THR A O 1
ATOM 917 N N . ILE A 1 119 ? -10.623 -11.327 13.662 1.00 95.75 119 ILE A N 1
ATOM 918 C CA . ILE A 1 119 ? -12.040 -10.949 13.652 1.00 95.75 119 ILE A CA 1
ATOM 919 C C . ILE A 1 119 ? -12.706 -11.351 14.966 1.00 95.75 119 ILE A C 1
ATOM 921 O O . ILE A 1 119 ? -13.388 -10.517 15.553 1.00 95.75 119 ILE A O 1
ATOM 925 N N . THR A 1 120 ? -12.479 -12.574 15.456 1.00 95.31 120 THR A N 1
ATOM 926 C CA . THR A 1 120 ? -13.034 -13.027 16.740 1.00 95.31 120 THR A CA 1
ATOM 927 C C . THR A 1 120 ? -12.604 -12.106 17.875 1.00 95.31 120 THR A C 1
ATOM 929 O O . THR A 1 120 ? -13.452 -11.621 18.613 1.00 95.31 120 THR A O 1
ATOM 932 N N . LEU A 1 121 ? -11.317 -11.750 17.949 1.00 95.62 121 LEU A N 1
ATOM 933 C CA . LEU A 1 121 ? -10.827 -10.810 18.961 1.00 95.62 121 LEU A CA 1
ATOM 934 C C . LEU A 1 121 ? -11.473 -9.424 18.845 1.00 95.62 121 LEU A C 1
ATOM 936 O O . LEU A 1 121 ? -11.821 -8.826 19.858 1.00 95.62 121 LEU A O 1
ATOM 940 N N . LEU A 1 122 ? -11.661 -8.895 17.633 1.00 94.94 122 LEU A N 1
ATOM 941 C CA . LEU A 1 122 ? -12.334 -7.604 17.448 1.00 94.94 122 LEU A CA 1
ATOM 942 C C . LEU A 1 122 ? -13.813 -7.664 17.861 1.00 94.94 122 LEU A C 1
ATOM 944 O O . LEU A 1 122 ? -14.297 -6.743 18.518 1.00 94.94 122 LEU A O 1
ATOM 948 N N . VAL A 1 123 ? -14.506 -8.757 17.535 1.00 95.25 123 VAL A N 1
ATOM 949 C CA . VAL A 1 123 ? -15.901 -9.001 17.935 1.00 95.25 123 VAL A CA 1
ATOM 950 C C . VAL A 1 123 ? -16.021 -9.156 19.451 1.00 95.25 123 VAL A C 1
ATOM 952 O O . VAL A 1 123 ? -16.952 -8.613 20.047 1.00 95.25 123 VAL A O 1
ATOM 955 N N . ASP A 1 124 ? -15.070 -9.825 20.099 1.00 95.00 124 ASP A N 1
ATOM 956 C CA . ASP A 1 124 ? -15.027 -9.960 21.555 1.00 95.00 124 ASP A CA 1
ATOM 957 C C . ASP A 1 124 ? -14.835 -8.594 22.225 1.00 95.00 124 ASP A C 1
ATOM 959 O O . ASP A 1 124 ? -15.550 -8.254 23.169 1.00 95.00 124 ASP A O 1
ATOM 963 N N . LEU A 1 125 ? -13.930 -7.760 21.699 1.00 94.00 125 LEU A N 1
ATOM 964 C CA . LEU A 1 125 ? -13.735 -6.385 22.174 1.00 94.00 125 LEU A CA 1
ATOM 965 C C . LEU A 1 125 ? -14.987 -5.519 21.976 1.00 94.00 125 LEU A C 1
ATOM 967 O O . LEU A 1 125 ? -15.298 -4.676 22.824 1.00 94.00 125 LEU A O 1
ATOM 971 N N . HIS A 1 126 ? -15.702 -5.717 20.864 1.00 93.62 126 HIS A N 1
ATOM 972 C CA . HIS A 1 126 ? -16.969 -5.039 20.584 1.00 93.62 126 HIS A CA 1
ATOM 973 C C . HIS A 1 126 ? -18.050 -5.473 21.582 1.00 93.62 126 HIS A C 1
ATOM 975 O O . HIS A 1 126 ? -18.694 -4.617 22.188 1.00 93.62 126 HIS A O 1
ATOM 981 N N . SER A 1 127 ? -18.158 -6.776 21.846 1.00 93.50 127 SER A N 1
ATOM 982 C CA . SER A 1 127 ? -19.104 -7.364 22.805 1.00 93.50 127 SER A CA 1
ATOM 983 C C . SER A 1 127 ? -18.838 -6.917 24.246 1.00 93.50 127 SER A C 1
ATOM 985 O O . SER A 1 127 ? -19.771 -6.692 25.012 1.00 93.50 127 SER A O 1
ATOM 987 N N . GLN A 1 128 ? -17.567 -6.726 24.612 1.00 92.56 128 GLN A N 1
ATOM 988 C CA . GLN A 1 128 ? -17.158 -6.181 25.912 1.00 92.56 128 GLN A CA 1
ATOM 989 C C . GLN A 1 128 ? -17.419 -4.670 26.049 1.00 92.56 128 GLN A C 1
ATOM 991 O O . GLN A 1 128 ? -17.280 -4.118 27.141 1.00 92.56 128 GLN A O 1
ATOM 996 N N . GLY A 1 129 ? -17.778 -3.973 24.965 1.00 89.69 129 GLY A N 1
ATOM 997 C CA . GLY A 1 129 ? -18.068 -2.539 24.991 1.00 89.69 129 GLY A CA 1
ATOM 998 C C . GLY A 1 129 ? -16.843 -1.666 25.284 1.00 89.69 129 GLY A C 1
ATOM 999 O O . GLY A 1 129 ? -16.973 -0.578 25.858 1.00 89.69 129 GLY A O 1
ATOM 1000 N N . ILE A 1 130 ? -15.640 -2.126 24.922 1.00 91.00 130 ILE A N 1
ATOM 1001 C CA . ILE A 1 130 ? -14.402 -1.390 25.193 1.00 91.00 130 ILE A CA 1
ATOM 1002 C C . ILE A 1 130 ? -14.372 -0.096 24.377 1.00 91.00 130 ILE A C 1
ATOM 1004 O O . ILE A 1 130 ? -14.491 -0.092 23.155 1.00 91.00 130 ILE A O 1
ATOM 1008 N N . LYS A 1 131 ? -14.155 1.032 25.062 1.00 92.12 131 LYS A N 1
ATOM 1009 C CA . LYS A 1 131 ? -14.108 2.358 24.425 1.00 92.12 131 LYS A CA 1
ATOM 1010 C C . LYS A 1 131 ? -12.786 2.640 23.719 1.00 92.12 131 LYS A C 1
ATOM 1012 O O . LYS A 1 131 ? -12.756 3.401 22.756 1.00 92.12 131 LYS A O 1
ATOM 1017 N N . THR A 1 132 ? -11.682 2.076 24.208 1.00 94.62 132 THR A N 1
ATOM 1018 C CA . THR A 1 132 ? -10.354 2.291 23.623 1.00 94.62 132 THR A CA 1
ATOM 1019 C C . THR A 1 132 ? -9.464 1.074 23.792 1.00 94.62 132 THR A C 1
ATOM 1021 O O . THR A 1 132 ? -9.384 0.547 24.899 1.00 94.62 132 THR A O 1
ATOM 1024 N N . PHE A 1 133 ? -8.727 0.703 22.752 1.00 94.50 133 PHE A N 1
ATOM 1025 C CA . PHE A 1 133 ? -7.740 -0.376 22.805 1.00 94.50 133 PHE A CA 1
ATOM 1026 C C . PHE A 1 133 ? -6.546 -0.073 21.895 1.00 94.50 133 PHE A C 1
ATOM 1028 O O . PHE A 1 133 ? -6.608 0.825 21.053 1.00 94.50 133 PHE A O 1
ATOM 1035 N N . ASN A 1 134 ? -5.440 -0.789 22.091 1.00 95.62 134 ASN A N 1
ATOM 1036 C CA . ASN A 1 134 ? -4.225 -0.615 21.297 1.00 95.62 134 ASN 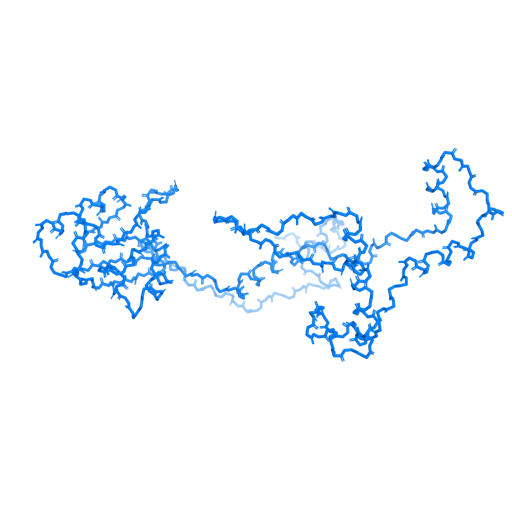A CA 1
ATOM 1037 C C . ASN A 1 134 ? -4.141 -1.677 20.201 1.00 95.62 134 ASN A C 1
ATOM 1039 O O . ASN A 1 134 ? -4.417 -2.847 20.453 1.00 95.62 134 ASN A O 1
ATOM 1043 N N . ILE A 1 135 ? -3.711 -1.269 19.012 1.00 95.62 135 ILE A N 1
ATOM 1044 C CA . ILE A 1 135 ? -3.397 -2.163 17.898 1.00 95.62 135 ILE A CA 1
ATOM 1045 C C . ILE A 1 135 ? -1.961 -1.890 17.473 1.00 95.62 135 ILE A C 1
ATOM 1047 O O . ILE A 1 135 ? -1.556 -0.732 17.334 1.00 95.62 135 ILE A O 1
ATOM 1051 N N . GLN A 1 136 ? -1.198 -2.956 17.277 1.00 94.81 136 GLN A N 1
ATOM 1052 C CA . GLN A 1 136 ? 0.150 -2.901 16.748 1.00 94.81 136 GLN A CA 1
ATOM 1053 C C . GLN A 1 136 ? 0.130 -3.313 15.280 1.00 94.81 136 GLN A C 1
ATOM 1055 O O . GLN A 1 136 ? -0.226 -4.441 14.940 1.00 94.81 136 GLN A O 1
ATOM 1060 N N . PHE A 1 137 ? 0.520 -2.378 14.424 1.00 94.50 137 PHE A N 1
ATOM 1061 C CA . PHE A 1 137 ? 0.666 -2.575 12.991 1.00 94.50 137 PHE A CA 1
ATOM 1062 C C . PHE A 1 137 ? 2.142 -2.744 12.640 1.00 94.50 137 PHE A C 1
ATOM 1064 O O . PHE A 1 137 ? 3.003 -2.140 13.278 1.00 94.50 137 PHE A O 1
ATOM 1071 N N . ALA A 1 138 ? 2.432 -3.510 11.602 1.00 93.38 138 ALA A N 1
ATOM 1072 C CA . ALA A 1 138 ? 3.725 -3.553 10.943 1.00 93.38 138 ALA A CA 1
ATOM 1073 C C . ALA A 1 138 ? 3.547 -3.012 9.517 1.00 93.38 138 ALA A C 1
ATOM 1075 O O . ALA A 1 138 ? 3.174 -3.771 8.619 1.00 93.38 138 ALA A O 1
ATOM 1076 N N . PRO A 1 139 ? 3.680 -1.686 9.323 1.00 92.12 139 PRO A N 1
ATOM 1077 C CA . PRO A 1 139 ? 3.594 -1.088 8.001 1.00 92.12 139 PRO A CA 1
ATOM 1078 C C . PRO A 1 139 ? 4.839 -1.429 7.183 1.00 92.12 139 PRO A C 1
ATOM 1080 O O . PRO A 1 139 ? 5.951 -1.438 7.711 1.00 92.12 139 PRO A O 1
ATOM 1083 N N . GLU A 1 140 ? 4.642 -1.661 5.891 1.00 85.06 140 GLU A N 1
ATOM 1084 C CA . GLU A 1 140 ? 5.737 -1.696 4.930 1.00 85.06 140 GLU A CA 1
ATOM 1085 C C . GLU A 1 140 ? 5.982 -0.300 4.362 1.00 85.06 140 GLU A C 1
ATOM 1087 O O . GLU A 1 140 ? 5.043 0.444 4.046 1.00 85.06 140 GLU A O 1
ATOM 1092 N N . ASP A 1 141 ? 7.257 0.057 4.228 1.00 79.19 141 ASP A N 1
ATOM 1093 C CA . ASP A 1 141 ? 7.644 1.305 3.592 1.00 79.19 141 ASP A CA 1
ATOM 1094 C C . ASP A 1 141 ? 7.324 1.228 2.100 1.00 79.19 141 ASP A C 1
ATOM 1096 O O . ASP A 1 141 ? 7.904 0.455 1.336 1.00 79.19 141 ASP A O 1
ATOM 1100 N N . LYS A 1 142 ? 6.388 2.070 1.663 1.00 78.31 142 LYS A N 1
ATOM 1101 C CA . LYS A 1 142 ? 6.103 2.228 0.239 1.00 78.31 142 LYS A CA 1
ATOM 1102 C C . LYS A 1 142 ? 7.283 2.942 -0.400 1.00 78.31 142 LYS A C 1
ATOM 1104 O O . LYS A 1 142 ? 7.566 4.092 -0.059 1.00 78.31 142 LYS A O 1
ATOM 1109 N N . MET A 1 143 ? 7.938 2.278 -1.349 1.00 79.94 143 MET A N 1
ATOM 1110 C CA . MET A 1 143 ? 8.964 2.921 -2.162 1.00 79.94 143 MET A CA 1
ATOM 1111 C C . MET A 1 143 ? 8.379 4.154 -2.846 1.00 79.94 143 MET A C 1
ATOM 1113 O O . MET A 1 143 ? 7.284 4.115 -3.415 1.00 79.94 143 MET A O 1
ATOM 1117 N N . SER A 1 144 ? 9.105 5.268 -2.776 1.00 85.25 144 SER A N 1
ATOM 1118 C CA . SER A 1 144 ? 8.717 6.466 -3.513 1.00 85.25 144 SER A CA 1
ATOM 1119 C C . SER A 1 144 ? 8.773 6.190 -5.015 1.00 85.25 144 SER A C 1
ATOM 1121 O O . SER A 1 144 ? 9.574 5.375 -5.473 1.00 85.25 144 SER A O 1
ATOM 1123 N N . SER A 1 145 ? 7.973 6.914 -5.803 1.00 82.38 145 SER A N 1
ATOM 1124 C CA . SER A 1 145 ? 8.000 6.753 -7.262 1.00 82.38 145 SER A CA 1
ATOM 1125 C C . SER A 1 145 ? 9.412 6.950 -7.824 1.00 82.38 145 SER A C 1
ATOM 1127 O O . SER A 1 145 ? 9.834 6.180 -8.673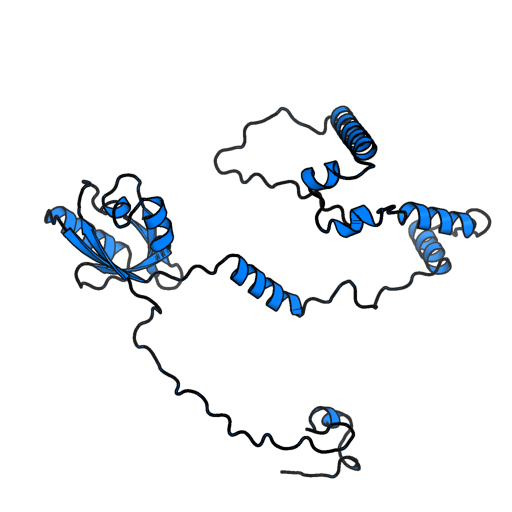 1.00 82.38 145 SER A O 1
ATOM 1129 N N . GLN A 1 146 ? 10.183 7.911 -7.300 1.00 87.25 146 GLN A N 1
ATOM 1130 C CA . GLN A 1 146 ? 11.574 8.131 -7.714 1.00 87.25 146 GLN A CA 1
ATOM 1131 C C . GLN A 1 146 ? 12.472 6.918 -7.445 1.00 87.25 146 GLN A C 1
ATOM 1133 O O . GLN A 1 146 ? 13.286 6.572 -8.292 1.00 87.25 146 GLN A O 1
ATOM 1138 N N . GLN A 1 147 ? 12.317 6.254 -6.295 1.00 89.38 147 GLN A N 1
ATOM 1139 C CA . GLN A 1 147 ? 13.067 5.033 -5.985 1.00 89.38 147 GLN A CA 1
ATOM 1140 C C . GLN A 1 147 ? 12.655 3.869 -6.887 1.00 89.38 147 GLN A C 1
ATOM 1142 O O . GLN A 1 147 ? 13.525 3.150 -7.362 1.00 89.38 147 GLN A O 1
ATOM 1147 N N . GLN A 1 148 ? 11.357 3.718 -7.164 1.00 87.62 148 GLN A N 1
ATOM 1148 C CA . GLN A 1 148 ? 10.861 2.697 -8.092 1.00 87.62 148 GLN A CA 1
ATOM 1149 C C . GLN A 1 148 ? 11.425 2.906 -9.502 1.00 87.62 148 GLN A C 1
ATOM 1151 O O . GLN A 1 148 ? 11.913 1.961 -10.113 1.00 87.62 148 GLN A O 1
ATOM 1156 N N . TRP A 1 149 ? 11.415 4.148 -9.997 1.00 85.19 149 TRP A N 1
ATOM 1157 C CA . TRP A 1 149 ? 12.013 4.490 -11.288 1.00 85.19 149 TRP A CA 1
ATOM 1158 C C . TRP A 1 149 ? 13.515 4.239 -11.305 1.00 85.19 149 TRP A C 1
ATOM 1160 O O . TRP A 1 149 ? 14.007 3.679 -12.273 1.00 85.19 149 TRP A O 1
ATOM 1170 N N . LYS A 1 150 ? 14.231 4.592 -10.233 1.00 89.19 150 LYS A N 1
ATOM 1171 C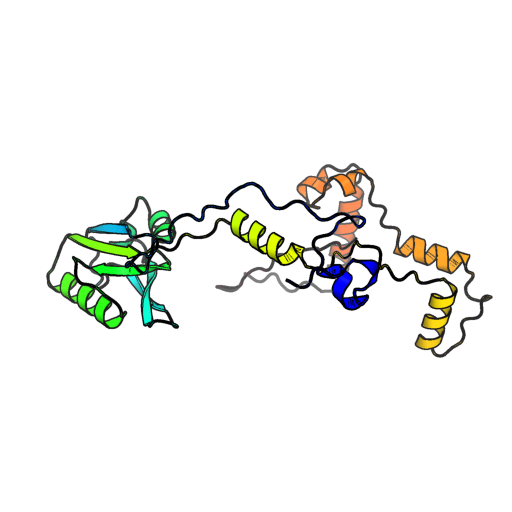 CA . LYS A 1 150 ? 15.667 4.324 -10.131 1.00 89.19 150 LYS A CA 1
ATOM 1172 C C . LYS A 1 150 ? 15.974 2.825 -10.155 1.00 89.19 150 LYS A C 1
ATOM 1174 O O . LYS A 1 150 ? 16.897 2.423 -10.840 1.00 89.19 150 LYS A O 1
ATOM 1179 N N . GLN A 1 151 ? 15.197 1.999 -9.457 1.00 85.44 151 GLN A N 1
ATOM 1180 C CA . GLN A 1 151 ? 15.362 0.543 -9.514 1.00 85.44 151 GLN A CA 1
ATOM 1181 C C . GLN A 1 151 ? 15.062 -0.023 -10.903 1.00 85.44 151 GLN A C 1
ATOM 1183 O O . GLN A 1 151 ? 15.754 -0.930 -11.355 1.00 85.44 151 GLN A O 1
ATOM 1188 N N . LEU A 1 152 ? 14.044 0.509 -11.583 1.00 84.38 152 LEU A N 1
ATOM 1189 C CA . LEU A 1 152 ? 13.735 0.118 -12.955 1.00 84.38 152 LEU A CA 1
ATOM 1190 C C . LEU A 1 152 ? 14.866 0.516 -13.914 1.00 84.38 152 LEU A C 1
ATOM 1192 O O . LEU A 1 152 ? 15.234 -0.268 -14.777 1.00 84.38 152 LEU A O 1
ATOM 1196 N N . ASP A 1 153 ? 15.432 1.707 -13.736 1.00 83.56 153 ASP A N 1
ATOM 1197 C CA . ASP A 1 153 ? 16.573 2.208 -14.502 1.00 83.56 153 ASP A CA 1
ATOM 1198 C C . ASP A 1 153 ? 17.839 1.375 -14.246 1.00 83.56 153 ASP A C 1
ATOM 1200 O O . ASP A 1 153 ? 18.483 0.926 -15.186 1.00 83.56 153 ASP A O 1
ATOM 1204 N N . GLU A 1 154 ? 18.137 1.051 -12.982 1.00 85.25 154 GLU A N 1
ATOM 1205 C CA . GLU A 1 154 ? 19.223 0.135 -12.602 1.00 85.25 154 GLU A CA 1
ATOM 1206 C C . GLU A 1 154 ? 19.038 -1.260 -13.223 1.00 85.25 154 GLU A C 1
ATOM 1208 O O . GLU A 1 154 ? 20.009 -1.870 -13.667 1.00 85.25 154 GLU A O 1
ATOM 1213 N N . PHE A 1 155 ? 17.801 -1.761 -13.305 1.00 81.00 155 PHE A N 1
ATOM 1214 C CA . PHE A 1 155 ? 17.499 -3.022 -13.987 1.00 81.00 155 PHE A CA 1
ATOM 1215 C C . PHE A 1 155 ? 17.683 -2.913 -15.510 1.00 81.00 155 PHE A C 1
ATOM 1217 O O . PHE A 1 155 ? 18.184 -3.838 -16.149 1.00 81.00 155 PHE A O 1
ATOM 1224 N N . ASN A 1 156 ? 17.323 -1.765 -16.085 1.00 79.25 156 ASN A N 1
ATOM 1225 C CA . ASN A 1 156 ? 17.478 -1.468 -17.507 1.00 79.25 156 ASN A CA 1
ATOM 1226 C C . ASN A 1 156 ? 18.910 -1.081 -17.899 1.00 79.25 156 ASN A C 1
ATOM 1228 O O . ASN A 1 156 ? 19.196 -1.016 -19.089 1.00 79.25 156 ASN A O 1
ATOM 1232 N N . LEU A 1 157 ? 19.825 -0.876 -16.948 1.00 76.25 157 LEU A N 1
ATOM 1233 C CA . LEU A 1 157 ? 21.226 -0.548 -17.228 1.00 76.25 157 LEU A CA 1
ATOM 1234 C C . LEU A 1 157 ? 21.925 -1.624 -18.077 1.00 76.25 157 LEU A C 1
ATOM 1236 O O . LEU A 1 157 ? 22.871 -1.333 -18.803 1.00 76.25 157 LEU A O 1
ATOM 1240 N N . PHE A 1 158 ? 21.451 -2.868 -17.990 1.00 68.62 158 PHE A N 1
ATOM 1241 C CA . PHE A 1 158 ? 21.939 -3.995 -18.786 1.00 68.62 158 PHE A CA 1
ATOM 1242 C C . PHE A 1 158 ? 21.082 -4.284 -20.022 1.00 68.62 158 PHE A C 1
ATOM 1244 O O . PHE A 1 158 ? 21.356 -5.247 -20.742 1.00 68.62 158 PHE A O 1
ATOM 1251 N N . ALA A 1 159 ? 20.033 -3.496 -20.271 1.00 66.62 159 ALA A N 1
ATOM 1252 C CA . ALA A 1 159 ? 19.307 -3.591 -21.524 1.00 66.62 159 ALA A CA 1
ATOM 1253 C C . ALA A 1 159 ? 20.244 -3.132 -22.655 1.00 66.62 159 ALA A C 1
ATOM 1255 O O . ALA A 1 159 ? 20.943 -2.129 -22.495 1.00 66.62 159 ALA A O 1
ATOM 1256 N N . PRO A 1 160 ? 20.306 -3.862 -23.783 1.00 61.44 160 PRO A N 1
ATOM 1257 C CA . PRO A 1 160 ? 21.123 -3.448 -24.912 1.00 61.44 160 PRO A CA 1
ATOM 1258 C C . PRO A 1 160 ? 20.659 -2.068 -25.372 1.00 61.44 160 PRO A C 1
ATOM 1260 O O . PRO A 1 160 ? 19.484 -1.876 -25.687 1.00 61.44 160 PRO A O 1
ATOM 1263 N N . ASP A 1 161 ? 21.585 -1.115 -25.378 1.00 57.97 161 ASP A N 1
ATOM 1264 C CA . ASP A 1 161 ? 21.298 0.247 -25.792 1.00 57.97 161 ASP A CA 1
ATOM 1265 C C . ASP A 1 161 ? 21.021 0.256 -27.306 1.00 57.97 161 ASP A C 1
ATOM 1267 O O . ASP A 1 161 ? 21.930 -0.077 -28.079 1.00 57.97 161 ASP A O 1
ATOM 1271 N N . PRO A 1 162 ? 19.805 0.611 -27.771 1.00 57.31 162 PRO A N 1
ATOM 1272 C CA . PRO A 1 162 ? 19.482 0.616 -29.198 1.00 57.31 162 PRO A CA 1
ATOM 1273 C C . PRO A 1 162 ? 20.353 1.593 -30.003 1.00 57.31 162 PRO A C 1
ATOM 1275 O O . PRO A 1 162 ? 20.390 1.499 -31.228 1.00 57.31 162 PRO A O 1
ATOM 1278 N N . THR A 1 163 ? 21.056 2.515 -29.337 1.00 56.09 163 THR A N 1
ATOM 1279 C CA . THR A 1 163 ? 21.974 3.481 -29.954 1.00 56.09 163 THR A CA 1
ATOM 1280 C C . THR A 1 163 ? 23.417 3.003 -30.108 1.00 56.09 163 THR A C 1
ATOM 1282 O O . THR A 1 163 ? 24.184 3.648 -30.824 1.00 56.09 163 THR A O 1
ATOM 1285 N N . THR A 1 164 ? 23.814 1.878 -29.505 1.00 54.38 164 THR A N 1
ATOM 1286 C CA . THR A 1 164 ? 25.182 1.357 -29.667 1.00 54.38 164 THR A CA 1
ATOM 1287 C C . THR A 1 164 ? 25.369 0.676 -31.026 1.00 54.38 164 THR A C 1
ATOM 1289 O O . THR A 1 164 ? 24.955 -0.462 -31.206 1.00 54.38 164 THR A O 1
ATOM 1292 N N . GLU A 1 165 ? 25.957 1.422 -31.975 1.00 53.31 165 GLU A N 1
ATOM 1293 C CA . GLU A 1 165 ? 26.836 1.104 -33.135 1.00 53.31 165 GLU A CA 1
ATOM 1294 C C . GLU A 1 165 ? 26.816 -0.278 -33.842 1.00 53.31 165 GLU A C 1
ATOM 1296 O O . GLU A 1 165 ? 27.667 -0.550 -34.683 1.00 53.31 165 GLU A O 1
ATOM 1301 N N . ASN A 1 166 ? 25.824 -1.132 -33.620 1.00 54.00 166 ASN A N 1
ATOM 1302 C CA . ASN A 1 166 ? 25.535 -2.318 -34.426 1.00 54.00 166 ASN A CA 1
ATOM 1303 C C . ASN A 1 166 ? 24.325 -2.055 -35.332 1.00 54.00 166 ASN A C 1
ATOM 1305 O O . ASN A 1 166 ? 23.467 -2.918 -35.527 1.00 54.00 166 ASN A O 1
ATOM 1309 N N . THR A 1 167 ? 24.215 -0.846 -35.884 1.00 54.03 167 THR A N 1
ATOM 1310 C CA . THR A 1 167 ? 23.251 -0.585 -36.949 1.00 54.03 167 THR A CA 1
ATOM 1311 C C . THR A 1 167 ? 23.722 -1.319 -38.196 1.00 54.03 167 THR A C 1
ATOM 1313 O O . THR A 1 167 ? 24.729 -0.975 -38.812 1.00 54.03 167 THR A O 1
ATOM 1316 N N . ALA A 1 168 ? 23.000 -2.376 -38.566 1.00 58.44 168 ALA A N 1
ATOM 1317 C CA . ALA A 1 168 ? 23.214 -3.055 -39.833 1.00 58.44 168 ALA A CA 1
ATOM 1318 C C . ALA A 1 168 ? 23.045 -2.033 -40.969 1.00 58.44 168 ALA A C 1
ATOM 1320 O O . ALA A 1 168 ? 21.935 -1.577 -41.247 1.00 58.44 168 ALA A O 1
ATOM 1321 N N . GLN A 1 169 ? 24.151 -1.642 -41.601 1.00 63.84 169 GLN A N 1
ATOM 1322 C CA . GLN A 1 169 ? 24.117 -0.769 -42.766 1.00 63.84 169 GLN A CA 1
ATOM 1323 C C . GLN A 1 169 ? 23.587 -1.571 -43.954 1.00 63.84 169 GLN A C 1
ATOM 1325 O O . GLN A 1 169 ? 24.165 -2.585 -44.346 1.00 63.84 169 GLN A O 1
ATOM 1330 N N . ILE A 1 170 ? 22.460 -1.131 -44.509 1.00 74.81 170 ILE A N 1
ATOM 1331 C CA . ILE A 1 170 ? 21.875 -1.720 -45.712 1.00 74.81 170 ILE A CA 1
ATOM 1332 C C . ILE A 1 170 ? 22.293 -0.848 -46.898 1.00 74.81 170 ILE A C 1
ATOM 1334 O O . ILE A 1 170 ? 21.898 0.311 -46.986 1.00 74.81 170 ILE A O 1
ATOM 1338 N N . ASP A 1 171 ? 23.090 -1.415 -47.804 1.00 81.50 171 ASP A N 1
ATOM 1339 C CA . ASP A 1 171 ? 23.484 -0.766 -49.060 1.00 81.50 171 ASP A CA 1
ATOM 1340 C C . ASP A 1 171 ? 22.325 -0.746 -50.081 1.00 81.50 171 ASP A C 1
ATOM 1342 O O . ASP A 1 171 ? 21.434 -1.599 -50.048 1.00 81.50 171 ASP A O 1
ATOM 1346 N N . LEU A 1 172 ? 22.356 0.181 -51.043 1.00 80.50 172 LEU A N 1
ATOM 1347 C CA . LEU A 1 172 ? 21.361 0.309 -52.119 1.00 80.50 172 LEU A CA 1
ATOM 1348 C C . LEU A 1 172 ? 21.193 -0.997 -52.911 1.00 80.50 172 LEU A C 1
ATOM 1350 O O . LEU A 1 172 ? 20.074 -1.392 -53.253 1.00 80.50 172 LEU A O 1
ATOM 1354 N N . ASN A 1 173 ? 22.290 -1.724 -53.129 1.00 81.44 173 ASN A N 1
ATOM 1355 C CA . ASN A 1 173 ? 22.262 -3.033 -53.779 1.00 81.44 173 ASN A CA 1
ATOM 1356 C C . ASN A 1 173 ? 21.507 -4.075 -52.947 1.00 81.44 173 ASN A C 1
ATOM 1358 O O . ASN A 1 173 ? 20.744 -4.878 -53.490 1.00 81.44 173 ASN A O 1
ATOM 1362 N N . ALA A 1 174 ? 21.667 -4.035 -51.622 1.00 81.31 174 ALA A N 1
ATOM 1363 C CA . ALA A 1 174 ? 20.934 -4.906 -50.713 1.00 81.31 174 ALA A CA 1
ATOM 1364 C C . ALA A 1 174 ? 19.436 -4.565 -50.707 1.00 81.31 174 ALA A C 1
ATOM 1366 O O . ALA A 1 174 ? 18.610 -5.476 -50.727 1.00 81.31 174 ALA A O 1
ATOM 1367 N N . ILE A 1 175 ? 19.068 -3.281 -50.784 1.00 80.88 175 ILE A N 1
ATOM 1368 C CA . ILE A 1 175 ? 17.665 -2.850 -50.912 1.00 80.88 175 ILE A CA 1
ATOM 1369 C C . ILE A 1 175 ? 17.040 -3.415 -52.194 1.00 80.88 175 ILE A C 1
ATOM 1371 O O . ILE A 1 175 ? 15.955 -4.002 -52.143 1.00 80.88 175 ILE A O 1
ATOM 1375 N N . ARG A 1 176 ? 17.731 -3.310 -53.337 1.00 81.12 176 ARG A N 1
ATOM 1376 C CA . ARG A 1 176 ? 17.261 -3.881 -54.612 1.00 81.12 176 ARG A CA 1
ATOM 1377 C C . ARG A 1 176 ? 17.135 -5.401 -54.562 1.00 81.12 176 ARG A C 1
ATOM 1379 O O . ARG A 1 176 ? 16.154 -5.945 -55.073 1.00 81.12 176 ARG A O 1
ATOM 1386 N N . ALA A 1 177 ? 18.088 -6.084 -53.931 1.00 81.56 177 ALA A N 1
ATOM 1387 C CA . ALA A 1 177 ? 18.049 -7.533 -53.759 1.00 81.56 177 ALA A CA 1
ATOM 1388 C C . ALA A 1 177 ? 16.858 -7.967 -52.888 1.00 81.56 177 ALA A C 1
ATOM 1390 O O . ALA A 1 177 ? 16.093 -8.843 -53.286 1.00 81.56 177 ALA A O 1
ATOM 1391 N N . ILE A 1 178 ? 16.639 -7.306 -51.747 1.00 81.06 178 ILE A N 1
ATOM 1392 C CA . ILE A 1 178 ? 15.504 -7.567 -50.848 1.00 81.06 178 ILE A CA 1
ATOM 1393 C C . ILE A 1 178 ? 14.175 -7.317 -51.565 1.00 81.06 178 ILE A C 1
ATOM 1395 O O . ILE A 1 178 ? 13.252 -8.127 -51.464 1.00 81.06 178 ILE A O 1
ATOM 1399 N N . ALA A 1 179 ? 14.074 -6.216 -52.310 1.00 78.62 179 ALA A N 1
ATOM 1400 C CA . ALA A 1 179 ? 12.878 -5.884 -53.070 1.00 78.62 179 ALA A CA 1
ATOM 1401 C C . ALA A 1 179 ? 12.602 -6.923 -54.168 1.00 78.62 179 ALA A C 1
ATOM 1403 O O . ALA A 1 179 ? 11.470 -7.385 -54.280 1.00 78.62 179 ALA A O 1
ATOM 1404 N N . SER A 1 180 ? 13.637 -7.369 -54.889 1.00 82.31 180 SER A N 1
ATOM 1405 C CA . SER A 1 180 ? 13.520 -8.417 -55.914 1.00 82.31 180 SER A CA 1
ATOM 1406 C C . SER A 1 180 ? 13.086 -9.764 -55.322 1.00 82.31 180 SER A C 1
ATOM 1408 O O . SER A 1 180 ? 12.269 -10.466 -55.913 1.00 82.31 180 SER A O 1
ATOM 1410 N N . ILE A 1 181 ? 13.579 -10.115 -54.127 1.00 84.12 181 ILE A N 1
ATOM 1411 C CA . ILE A 1 181 ? 13.154 -11.319 -53.393 1.00 84.12 181 ILE A CA 1
ATOM 1412 C C . ILE A 1 181 ? 11.684 -11.210 -52.966 1.00 84.12 181 ILE A C 1
ATOM 1414 O O . ILE A 1 181 ? 10.941 -12.183 -53.069 1.00 84.12 181 ILE A O 1
ATOM 1418 N N . ARG A 1 182 ? 11.245 -10.035 -52.499 1.00 77.69 182 ARG A N 1
ATOM 1419 C CA . ARG A 1 182 ? 9.866 -9.816 -52.032 1.00 77.69 182 ARG A CA 1
ATOM 1420 C C . ARG A 1 182 ? 8.832 -9.802 -53.152 1.00 77.69 182 ARG A C 1
ATOM 1422 O O . ARG A 1 182 ? 7.731 -10.302 -52.950 1.00 77.69 182 ARG A O 1
ATOM 1429 N N . THR A 1 183 ? 9.149 -9.199 -54.293 1.00 79.25 183 THR A N 1
ATOM 1430 C CA . THR A 1 183 ? 8.216 -9.077 -55.425 1.00 79.25 183 THR A CA 1
ATOM 1431 C C . THR A 1 183 ? 8.324 -10.243 -56.406 1.00 79.25 183 THR A C 1
ATOM 1433 O O . THR A 1 183 ? 7.457 -10.397 -57.263 1.00 79.25 183 THR A O 1
ATOM 1436 N N . GLY A 1 184 ? 9.377 -11.063 -56.292 1.00 78.50 184 GLY A N 1
ATOM 1437 C CA . GLY A 1 184 ? 9.654 -12.185 -57.189 1.00 78.50 184 GLY A CA 1
ATOM 1438 C C . GLY A 1 184 ? 10.105 -11.765 -58.592 1.00 78.50 184 GLY A C 1
ATOM 1439 O O . GLY A 1 184 ? 10.232 -12.617 -59.470 1.00 78.50 184 GLY A O 1
ATOM 1440 N N . LEU A 1 185 ? 10.340 -10.469 -58.819 1.00 74.88 185 LEU A N 1
ATOM 1441 C CA . LEU A 1 185 ? 10.733 -9.897 -60.103 1.00 74.88 185 LEU A CA 1
ATOM 1442 C C . LEU A 1 185 ? 12.037 -9.112 -59.932 1.00 74.88 185 LEU A C 1
ATOM 1444 O O . LEU A 1 185 ? 12.132 -8.298 -59.010 1.00 74.88 185 LEU A O 1
ATOM 1448 N N . PRO A 1 186 ? 13.037 -9.309 -60.809 1.00 68.75 186 PRO A N 1
ATOM 1449 C CA . PRO A 1 186 ? 14.240 -8.493 -60.776 1.00 68.75 186 PRO A CA 1
ATOM 1450 C C . PRO A 1 186 ? 13.864 -7.037 -61.060 1.00 68.75 186 PRO A C 1
ATOM 1452 O O . PRO A 1 186 ? 13.146 -6.761 -62.021 1.00 68.75 186 PRO A O 1
ATOM 1455 N N . ILE A 1 187 ? 14.339 -6.114 -60.224 1.00 64.94 187 ILE A N 1
ATOM 1456 C CA . ILE A 1 187 ? 14.167 -4.670 -60.422 1.00 64.94 187 ILE A CA 1
ATOM 1457 C C . ILE A 1 187 ? 15.412 -4.154 -61.150 1.00 64.94 187 ILE A C 1
ATOM 1459 O O . ILE A 1 187 ? 16.446 -3.952 -60.509 1.00 64.94 187 ILE A O 1
ATOM 1463 N N . PRO A 1 188 ? 15.374 -3.983 -62.482 1.00 65.62 188 PRO A N 1
ATOM 1464 C CA . PRO A 1 188 ? 16.517 -3.471 -63.211 1.00 65.62 188 PRO A CA 1
ATOM 1465 C C . PRO A 1 188 ? 16.718 -1.978 -62.928 1.00 65.62 188 PRO A C 1
ATOM 1467 O O . PRO A 1 188 ? 15.772 -1.196 -62.828 1.00 65.62 188 PRO A O 1
ATOM 1470 N N . GLU A 1 189 ? 17.986 -1.590 -62.876 1.00 61.19 189 GLU A N 1
ATOM 1471 C CA . GLU A 1 189 ? 18.500 -0.249 -62.566 1.00 61.19 189 GLU A CA 1
ATOM 1472 C C . GLU A 1 189 ? 17.902 0.875 -63.440 1.00 61.19 189 GLU A C 1
ATOM 1474 O O . GLU A 1 189 ? 17.790 2.016 -63.003 1.00 61.19 189 GLU A O 1
ATOM 1479 N N . HIS A 1 190 ? 17.417 0.550 -64.645 1.00 64.62 190 HIS A N 1
ATOM 1480 C CA . HIS A 1 190 ? 16.797 1.514 -65.564 1.00 64.62 190 HIS A CA 1
ATOM 1481 C C . HIS A 1 190 ? 15.355 1.925 -65.201 1.00 64.62 190 HIS A C 1
ATOM 1483 O O . HIS A 1 190 ? 14.857 2.900 -65.759 1.00 64.62 190 HIS A O 1
ATOM 1489 N N . ILE A 1 191 ? 14.666 1.184 -64.320 1.00 67.44 191 ILE A N 1
ATOM 1490 C CA . ILE A 1 191 ? 13.274 1.479 -63.919 1.00 67.44 191 ILE A CA 1
ATOM 1491 C C . ILE A 1 191 ? 13.245 2.372 -62.676 1.00 67.44 191 ILE A C 1
ATOM 1493 O O . ILE A 1 191 ? 12.407 3.266 -62.576 1.00 67.44 191 ILE A O 1
ATOM 1497 N N . ILE A 1 192 ? 14.166 2.146 -61.735 1.00 72.62 192 ILE A N 1
ATOM 1498 C CA . ILE A 1 192 ? 14.299 2.942 -60.513 1.00 72.62 192 ILE A CA 1
ATOM 1499 C C . ILE A 1 192 ? 15.775 3.305 -60.328 1.00 72.62 192 ILE A C 1
ATOM 1501 O O . ILE A 1 192 ? 16.573 2.494 -59.848 1.00 72.62 192 ILE A O 1
ATOM 1505 N N . SER A 1 193 ? 16.109 4.540 -60.710 1.00 80.38 193 SER A N 1
ATOM 1506 C CA . SER A 1 193 ? 17.440 5.129 -60.523 1.00 80.38 193 SER A CA 1
ATOM 1507 C C . SER A 1 193 ? 17.823 5.188 -59.041 1.00 80.38 193 SER A C 1
ATOM 1509 O O . SER A 1 193 ? 16.957 5.373 -58.180 1.00 80.38 193 SER A O 1
ATOM 1511 N N . ASP A 1 194 ? 19.122 5.100 -58.757 1.00 81.00 194 ASP A N 1
ATOM 1512 C CA . ASP A 1 194 ? 19.689 5.296 -57.418 1.00 81.00 194 ASP A CA 1
ATOM 1513 C C . ASP A 1 194 ? 19.244 6.628 -56.809 1.00 81.00 194 ASP A C 1
ATOM 1515 O O . ASP A 1 194 ? 18.868 6.670 -55.641 1.00 81.00 194 ASP A O 1
ATOM 1519 N N . ASP A 1 195 ? 19.158 7.689 -57.614 1.00 79.31 195 ASP A N 1
ATOM 1520 C CA . ASP A 1 195 ? 18.707 9.008 -57.159 1.00 79.31 195 ASP A CA 1
ATOM 1521 C C . ASP A 1 195 ? 17.262 8.987 -56.648 1.00 79.31 195 ASP A C 1
ATOM 1523 O O . ASP A 1 195 ? 16.935 9.651 -55.667 1.00 79.31 195 ASP A O 1
ATOM 1527 N N . MET A 1 196 ? 16.389 8.193 -57.274 1.00 77.56 196 MET A N 1
ATOM 1528 C CA . MET A 1 196 ? 14.992 8.047 -56.853 1.00 77.56 196 MET A CA 1
ATOM 1529 C C . MET A 1 196 ? 14.870 7.223 -55.571 1.00 77.56 196 MET A C 1
ATOM 1531 O O . MET A 1 196 ? 14.020 7.521 -54.729 1.00 77.56 196 MET A O 1
ATOM 1535 N N . ILE A 1 197 ? 15.722 6.209 -55.402 1.00 79.88 197 ILE A N 1
ATOM 1536 C CA . ILE A 1 197 ? 15.790 5.409 -54.173 1.00 79.88 197 ILE A CA 1
ATOM 1537 C C . ILE A 1 197 ? 16.310 6.283 -53.030 1.00 79.88 197 ILE A C 1
ATOM 1539 O O . ILE A 1 197 ? 15.665 6.363 -51.988 1.00 79.88 197 ILE A O 1
ATOM 1543 N N . CYS A 1 198 ? 17.405 7.011 -53.250 1.00 79.19 198 CYS A N 1
ATOM 1544 C CA . CYS A 1 198 ? 17.966 7.966 -52.299 1.00 79.19 198 CYS A CA 1
ATOM 1545 C C . CYS A 1 198 ? 16.967 9.068 -51.940 1.00 79.19 198 CYS A C 1
ATOM 1547 O O . CYS A 1 198 ? 16.791 9.362 -50.763 1.00 79.19 198 CYS A O 1
ATOM 1549 N N . LEU A 1 199 ? 16.259 9.643 -52.917 1.00 78.38 199 LEU A N 1
ATOM 1550 C CA . LEU A 1 199 ? 15.211 10.631 -52.662 1.00 78.38 199 LEU A CA 1
ATOM 1551 C C . LEU A 1 199 ? 14.083 10.038 -51.812 1.00 78.38 199 LEU A C 1
ATOM 1553 O O . LEU A 1 199 ? 13.641 10.677 -50.868 1.00 78.38 199 LEU A O 1
ATOM 1557 N N . SER A 1 200 ? 13.647 8.811 -52.100 1.00 74.38 200 SER A N 1
ATOM 1558 C CA . SER A 1 200 ? 12.588 8.139 -51.336 1.00 74.38 200 SER A CA 1
ATOM 1559 C C . SER A 1 200 ? 13.025 7.831 -49.903 1.00 74.38 200 SER A C 1
ATOM 1561 O O . SER A 1 200 ? 12.257 8.057 -48.973 1.00 74.38 200 SER A O 1
ATOM 1563 N N . ILE A 1 201 ? 14.268 7.379 -49.708 1.00 75.81 201 ILE A N 1
ATOM 1564 C CA . ILE A 1 201 ? 14.870 7.170 -48.383 1.00 75.81 201 ILE A CA 1
ATOM 1565 C C . ILE A 1 201 ? 14.971 8.499 -47.638 1.00 75.81 201 ILE A C 1
ATOM 1567 O O . ILE A 1 201 ? 14.581 8.574 -46.480 1.00 75.81 201 ILE A O 1
ATOM 1571 N N . ASN A 1 202 ? 15.427 9.558 -48.305 1.00 71.38 202 ASN A N 1
ATOM 1572 C CA . ASN A 1 202 ? 15.534 10.888 -47.716 1.00 71.38 202 ASN A CA 1
ATOM 1573 C C . ASN A 1 202 ? 14.166 11.471 -47.366 1.00 71.38 202 ASN A C 1
ATOM 1575 O O . ASN A 1 202 ? 14.054 12.134 -46.349 1.00 71.38 202 ASN A O 1
ATOM 1579 N N . VAL A 1 203 ? 13.125 11.219 -48.163 1.00 71.06 203 VAL A N 1
ATOM 1580 C CA . VAL A 1 203 ? 11.747 11.636 -47.864 1.00 71.06 203 VAL A CA 1
ATOM 1581 C C . VAL A 1 203 ? 11.185 10.837 -46.687 1.00 71.06 203 VAL A C 1
ATOM 1583 O O . VAL A 1 203 ? 10.632 11.432 -45.766 1.00 71.06 203 VAL A O 1
ATOM 1586 N N . LEU A 1 204 ? 11.370 9.516 -46.661 1.00 65.69 204 LEU A N 1
ATOM 1587 C CA . LEU A 1 204 ? 10.935 8.662 -45.548 1.00 65.69 204 LEU A CA 1
ATOM 1588 C C . LEU A 1 204 ? 11.697 8.966 -44.250 1.00 65.69 204 LEU A C 1
ATOM 1590 O O . LEU A 1 204 ? 11.119 8.894 -43.173 1.00 65.69 204 LEU A O 1
ATOM 1594 N N . GLY A 1 205 ? 12.974 9.330 -44.365 1.00 57.38 205 GLY A N 1
ATOM 1595 C CA . GLY A 1 205 ? 13.833 9.780 -43.274 1.00 57.38 205 GLY A CA 1
ATOM 1596 C C . GLY A 1 205 ? 13.774 11.287 -43.013 1.00 57.38 205 GLY A C 1
ATOM 1597 O O . GLY A 1 205 ? 14.488 11.767 -42.133 1.00 57.38 205 GLY A O 1
ATOM 1598 N N . SER A 1 206 ? 12.952 12.053 -43.748 1.00 51.59 206 SER A N 1
ATOM 1599 C CA . SER A 1 206 ? 12.810 13.504 -43.565 1.00 51.59 206 SER A CA 1
ATOM 1600 C C . SER A 1 206 ? 11.946 13.814 -42.349 1.00 51.59 206 SER A C 1
ATOM 1602 O O . SER A 1 206 ? 10.886 14.432 -42.408 1.00 51.59 206 SER A O 1
ATOM 1604 N N . ASN A 1 207 ? 12.454 13.444 -41.185 1.00 54.22 207 ASN A N 1
ATOM 1605 C CA . ASN A 1 207 ? 12.001 13.997 -39.931 1.00 54.22 207 ASN A CA 1
ATOM 1606 C C . ASN A 1 207 ? 12.585 15.411 -39.863 1.00 54.22 207 ASN A C 1
ATOM 1608 O O . ASN A 1 207 ? 13.660 15.619 -39.306 1.00 54.22 207 ASN A O 1
ATOM 1612 N N . THR A 1 208 ? 11.922 16.410 -40.463 1.00 51.97 208 THR A N 1
ATOM 1613 C CA . THR A 1 208 ? 12.287 17.826 -40.273 1.00 51.97 208 THR A CA 1
ATOM 1614 C C . THR A 1 208 ? 11.930 18.261 -38.849 1.00 51.97 208 THR A C 1
ATOM 1616 O O . THR A 1 208 ? 11.039 19.084 -38.606 1.00 51.97 208 THR A O 1
ATOM 1619 N N . THR A 1 209 ? 12.607 17.668 -37.873 1.00 53.56 209 THR A N 1
ATOM 1620 C CA . THR A 1 209 ? 12.633 18.114 -36.493 1.00 53.56 209 THR A CA 1
ATOM 1621 C C . THR A 1 209 ? 13.565 19.311 -36.469 1.00 53.56 209 THR A C 1
ATOM 1623 O O . THR A 1 209 ? 14.779 19.205 -36.572 1.00 53.56 209 THR A O 1
ATOM 1626 N N . THR A 1 210 ? 12.975 20.500 -36.423 1.00 58.94 210 THR A N 1
ATOM 1627 C CA . THR A 1 210 ? 13.719 21.745 -36.214 1.00 58.94 210 THR A CA 1
ATOM 1628 C C . THR A 1 210 ? 14.520 21.606 -34.905 1.00 58.94 210 THR A C 1
ATOM 1630 O O . THR A 1 210 ? 13.962 21.044 -33.964 1.00 58.94 210 THR A O 1
ATOM 1633 N N . PRO A 1 211 ? 15.749 22.137 -34.757 1.00 60.94 211 PRO A N 1
ATOM 1634 C CA . PRO A 1 211 ? 16.536 21.981 -33.520 1.00 60.94 211 PRO A CA 1
ATOM 1635 C C . PRO A 1 211 ? 15.781 22.415 -32.249 1.00 60.94 211 PRO A C 1
ATOM 1637 O O . PRO A 1 211 ? 15.941 21.849 -31.171 1.00 60.94 211 PRO A O 1
ATOM 1640 N N . ALA A 1 212 ? 14.865 23.380 -32.393 1.00 60.47 212 ALA A N 1
ATOM 1641 C CA . ALA A 1 212 ? 13.951 23.815 -31.339 1.00 60.47 212 ALA A CA 1
ATOM 1642 C C . ALA A 1 212 ? 12.950 22.732 -30.877 1.00 60.47 212 ALA A C 1
ATOM 1644 O O . ALA A 1 212 ? 12.542 22.740 -29.720 1.00 60.47 212 ALA A O 1
ATOM 1645 N N . LYS A 1 213 ? 12.544 21.807 -31.757 1.00 58.81 213 LYS A N 1
ATOM 1646 C CA . LYS A 1 213 ? 11.686 20.655 -31.431 1.00 58.81 213 LYS A CA 1
ATOM 1647 C C . LYS A 1 213 ? 12.461 19.563 -30.697 1.00 58.81 213 LYS A C 1
ATOM 1649 O O . LYS A 1 213 ? 11.926 18.996 -29.751 1.00 58.81 213 LYS A O 1
ATOM 1654 N N . GLU A 1 214 ? 13.707 19.314 -31.089 1.00 64.19 214 GLU A N 1
ATOM 1655 C CA . GLU A 1 214 ? 14.587 18.327 -30.449 1.00 64.19 214 GLU A CA 1
ATOM 1656 C C . GLU A 1 214 ? 14.953 18.751 -29.015 1.00 64.19 214 GLU A C 1
ATOM 1658 O O . GLU A 1 214 ? 14.867 17.962 -28.075 1.00 64.19 214 GLU A O 1
ATOM 1663 N N . ALA A 1 215 ? 15.194 20.051 -28.805 1.00 67.44 215 ALA A N 1
ATOM 1664 C CA . ALA A 1 215 ? 15.481 20.628 -27.491 1.00 67.44 215 ALA A CA 1
ATOM 1665 C C . ALA A 1 215 ? 14.316 20.552 -26.474 1.00 67.44 215 ALA A C 1
ATOM 1667 O O . ALA A 1 215 ? 14.516 20.810 -25.286 1.00 67.44 215 ALA A O 1
ATOM 1668 N N . LEU A 1 216 ? 13.085 20.223 -26.894 1.00 65.12 216 LEU A N 1
ATOM 1669 C CA . LEU A 1 216 ? 11.930 20.160 -25.986 1.00 65.12 216 LEU A CA 1
ATOM 1670 C C . LEU A 1 216 ? 11.907 18.897 -25.113 1.00 65.12 216 LEU A C 1
ATOM 1672 O O . LEU A 1 216 ? 11.228 18.915 -24.069 1.00 65.12 216 LEU A O 1
ATOM 1676 N N . GLY A 1 217 ? 12.606 17.836 -25.538 1.00 68.88 217 GLY A N 1
ATOM 1677 C CA . GLY A 1 217 ? 12.706 16.511 -24.909 1.00 68.88 217 GLY A CA 1
ATOM 1678 C C . GLY A 1 217 ? 11.391 15.721 -24.860 1.00 68.88 217 GLY A C 1
ATOM 1679 O O . GLY A 1 217 ? 11.338 14.558 -25.228 1.00 68.88 217 GLY A O 1
ATOM 1680 N N . THR A 1 218 ? 10.298 16.352 -24.427 1.00 63.00 218 THR A N 1
ATOM 1681 C CA . THR A 1 218 ? 8.958 15.761 -24.331 1.00 63.00 218 THR A CA 1
ATOM 1682 C C . THR A 1 218 ? 7.951 16.622 -25.082 1.00 63.00 218 THR A C 1
ATOM 1684 O O . THR A 1 218 ? 7.759 17.801 -24.751 1.00 63.00 218 THR A O 1
ATOM 1687 N N . PHE A 1 219 ? 7.253 16.024 -26.043 1.00 61.62 219 PHE A N 1
ATOM 1688 C CA . PHE A 1 219 ? 6.212 16.682 -26.826 1.00 61.62 219 PHE A CA 1
ATOM 1689 C C . PHE A 1 219 ? 4.905 16.744 -26.028 1.00 61.62 219 PHE A C 1
ATOM 1691 O O . PHE A 1 219 ? 4.134 15.795 -25.969 1.00 61.62 219 PHE A O 1
ATOM 1698 N N . THR A 1 220 ? 4.654 17.878 -25.372 1.00 73.31 220 THR A N 1
ATOM 1699 C CA . THR A 1 220 ? 3.360 18.159 -24.724 1.00 73.31 220 THR A CA 1
ATOM 1700 C C . THR A 1 220 ? 2.667 19.300 -25.456 1.00 73.31 220 THR A C 1
ATOM 1702 O O . THR A 1 220 ? 3.343 20.234 -25.890 1.00 73.31 220 THR A O 1
ATOM 1705 N N . CYS A 1 221 ? 1.329 19.307 -25.532 1.00 70.94 221 CYS A N 1
ATOM 1706 C CA . CYS A 1 221 ? 0.581 20.382 -26.208 1.00 70.94 221 CYS A CA 1
ATOM 1707 C C . CYS A 1 221 ? 0.977 21.785 -25.714 1.00 70.94 221 CYS A C 1
ATOM 1709 O O . CYS A 1 221 ? 1.031 22.734 -26.488 1.00 70.94 221 CYS A O 1
ATOM 1711 N N . ARG A 1 222 ? 1.295 21.937 -24.418 1.00 76.62 222 ARG A N 1
ATOM 1712 C CA . ARG A 1 222 ? 1.739 23.220 -23.839 1.00 76.62 222 ARG A CA 1
ATOM 1713 C C . ARG A 1 222 ? 3.109 23.669 -24.344 1.00 76.62 222 ARG A C 1
ATOM 1715 O O . ARG A 1 222 ? 3.346 24.869 -24.429 1.00 76.62 222 ARG A O 1
ATOM 1722 N N . LYS A 1 223 ? 4.011 22.726 -24.613 1.00 77.19 223 LYS A N 1
ATOM 1723 C CA . LYS A 1 223 ? 5.344 22.992 -25.164 1.00 77.19 223 LYS A CA 1
ATOM 1724 C C . LYS A 1 223 ? 5.267 23.247 -26.671 1.00 77.19 223 LYS A C 1
ATOM 1726 O O . LYS A 1 223 ? 5.867 24.205 -27.139 1.00 77.19 223 LYS A O 1
ATOM 1731 N N . LEU A 1 224 ? 4.463 22.464 -27.394 1.00 75.12 224 LEU A N 1
ATOM 1732 C CA . LEU A 1 224 ? 4.254 22.610 -28.839 1.00 75.12 224 LEU A CA 1
ATOM 1733 C C . LEU A 1 224 ? 3.632 23.962 -29.214 1.00 75.12 224 LEU A C 1
ATOM 1735 O O . LEU A 1 224 ? 4.075 24.582 -30.172 1.00 75.12 224 LEU A O 1
ATOM 1739 N N . LYS A 1 225 ? 2.694 24.479 -28.407 1.00 81.25 225 LYS A N 1
ATOM 1740 C CA . LYS A 1 225 ? 2.096 25.819 -28.585 1.00 81.25 225 LYS A CA 1
ATOM 1741 C C . LYS A 1 225 ? 3.086 26.984 -28.547 1.00 81.25 225 LYS A C 1
ATOM 1743 O O . LYS A 1 225 ? 2.725 28.086 -28.936 1.00 81.25 225 LYS A O 1
ATOM 1748 N N . LYS A 1 226 ? 4.293 26.770 -28.015 1.00 81.88 226 LYS A N 1
ATOM 1749 C CA . LYS A 1 226 ? 5.334 27.801 -27.915 1.00 81.88 226 LYS A CA 1
ATOM 1750 C C . LYS A 1 226 ? 6.271 27.824 -29.122 1.00 81.88 226 LYS A C 1
ATOM 1752 O O . LYS A 1 226 ? 7.155 28.668 -29.152 1.00 81.88 226 LYS A O 1
ATOM 1757 N N . LEU A 1 227 ? 6.128 26.879 -30.051 1.00 80.69 227 LEU A N 1
ATOM 1758 C CA . LEU A 1 227 ? 6.944 26.821 -31.256 1.00 80.69 227 LEU A CA 1
ATOM 1759 C C . LEU A 1 227 ? 6.357 27.711 -32.347 1.00 80.69 227 LEU A C 1
ATOM 1761 O O . LEU A 1 227 ? 5.143 27.765 -32.530 1.00 80.69 227 LEU A O 1
ATOM 1765 N N . ASP A 1 228 ? 7.239 28.306 -33.142 1.00 80.38 228 ASP A N 1
ATOM 1766 C CA . ASP A 1 228 ? 6.872 29.214 -34.235 1.00 80.38 228 ASP A CA 1
ATOM 1767 C C . ASP A 1 228 ? 6.071 28.522 -35.355 1.00 80.38 228 ASP A C 1
ATOM 1769 O O . ASP A 1 228 ? 5.402 29.177 -36.145 1.00 80.38 228 ASP A O 1
ATOM 1773 N N . ASN A 1 229 ? 6.104 27.185 -35.422 1.00 76.62 229 ASN A N 1
ATOM 1774 C CA . ASN A 1 229 ? 5.347 26.376 -36.384 1.00 76.62 229 ASN A CA 1
ATOM 1775 C C . ASN A 1 229 ? 4.097 25.704 -35.792 1.00 76.62 229 ASN A C 1
ATOM 1777 O O . ASN A 1 229 ? 3.577 24.756 -36.389 1.00 76.62 229 ASN A O 1
ATOM 1781 N N . TRP A 1 230 ? 3.613 26.180 -34.641 1.00 82.25 230 TRP A N 1
ATOM 1782 C CA . TRP A 1 230 ? 2.395 25.676 -34.003 1.00 82.25 230 TRP A CA 1
ATOM 1783 C C . TRP A 1 230 ? 1.186 25.688 -34.944 1.00 82.25 230 TRP A C 1
ATOM 1785 O O . TRP A 1 230 ? 0.454 24.702 -35.000 1.00 82.25 230 TRP A O 1
ATOM 1795 N N . ASP A 1 231 ? 1.000 26.758 -35.718 1.00 83.81 231 ASP A N 1
ATOM 1796 C CA . ASP A 1 231 ? -0.168 26.896 -36.596 1.00 83.81 231 ASP A CA 1
ATOM 1797 C C . ASP A 1 231 ? -0.210 25.811 -37.680 1.00 83.81 231 ASP A C 1
ATOM 1799 O O . ASP A 1 231 ? -1.270 25.247 -37.950 1.00 83.81 231 ASP A O 1
ATOM 1803 N N . ASN A 1 232 ? 0.949 25.440 -38.230 1.00 78.31 232 ASN A N 1
ATOM 1804 C CA . ASN A 1 232 ? 1.055 24.331 -39.181 1.00 78.31 232 ASN A CA 1
ATOM 1805 C C . ASN A 1 232 ? 0.728 22.993 -38.506 1.00 78.31 232 ASN A C 1
ATOM 1807 O O . ASN A 1 232 ? 0.047 22.153 -39.088 1.00 78.31 232 ASN A O 1
ATOM 1811 N N . TRP A 1 233 ? 1.182 22.801 -37.266 1.00 77.94 233 TRP A N 1
ATOM 1812 C CA . TRP A 1 233 ? 0.904 21.588 -36.494 1.00 77.94 233 TRP A CA 1
ATOM 1813 C C . TRP A 1 233 ? -0.593 21.442 -36.203 1.00 77.94 233 TRP A C 1
ATOM 1815 O O . TRP A 1 233 ? -1.165 20.379 -36.417 1.00 77.94 233 TRP A O 1
ATOM 1825 N N . LEU A 1 234 ? -1.245 22.536 -35.805 1.00 81.06 234 LEU A N 1
ATOM 1826 C CA . LEU A 1 234 ? -2.682 22.584 -35.550 1.00 81.06 234 LEU A CA 1
ATOM 1827 C C . LEU A 1 234 ? -3.504 22.297 -36.815 1.00 81.06 234 LEU A C 1
ATOM 1829 O O . LEU A 1 234 ? -4.539 21.640 -36.738 1.00 81.06 234 LEU A O 1
ATOM 1833 N N . GLN A 1 235 ? -3.067 22.794 -37.975 1.00 80.06 235 GLN A N 1
ATOM 1834 C CA . GLN A 1 235 ? -3.724 22.507 -39.253 1.00 80.06 235 GLN A CA 1
ATOM 1835 C C . GLN A 1 235 ? -3.603 21.031 -39.639 1.00 80.06 235 GLN A C 1
ATOM 1837 O O . GLN A 1 235 ? -4.591 20.435 -40.062 1.00 80.06 235 GLN A O 1
ATOM 1842 N N . VAL A 1 236 ? -2.423 20.432 -39.459 1.00 74.31 236 VAL A N 1
ATOM 1843 C CA . VAL A 1 236 ? -2.197 19.005 -39.734 1.00 74.31 236 VAL A CA 1
ATOM 1844 C C . VAL A 1 236 ? -2.998 18.122 -38.777 1.00 74.31 236 VAL A C 1
ATOM 1846 O O . VAL A 1 236 ? -3.650 17.187 -39.228 1.00 74.31 236 VAL A O 1
ATOM 1849 N N . GLU A 1 237 ? -3.014 18.444 -37.482 1.00 79.19 237 GLU A N 1
ATOM 1850 C CA . GLU A 1 237 ? -3.790 17.708 -36.476 1.00 79.19 237 GLU A CA 1
ATOM 1851 C C . GLU A 1 237 ? -5.293 17.758 -36.778 1.00 79.19 237 GLU A C 1
ATOM 1853 O O . GLU A 1 237 ? -5.966 16.733 -36.740 1.00 79.19 237 GLU A O 1
ATOM 1858 N N . ARG A 1 238 ? -5.823 18.933 -37.147 1.00 82.62 238 ARG A N 1
ATOM 1859 C CA . ARG A 1 238 ? -7.227 19.067 -37.565 1.00 82.62 238 ARG A CA 1
ATOM 1860 C C . ARG A 1 238 ? -7.534 18.237 -38.798 1.00 82.62 238 ARG A C 1
ATOM 1862 O O . ARG A 1 238 ? -8.486 17.475 -38.770 1.00 82.62 238 ARG A O 1
ATOM 1869 N N . LYS A 1 239 ? -6.691 18.328 -39.827 1.00 84.75 239 LYS A N 1
ATOM 1870 C CA . LYS A 1 239 ? -6.853 17.537 -41.046 1.00 84.75 239 LYS A CA 1
ATOM 1871 C C . LYS A 1 239 ? -6.875 16.037 -40.740 1.00 84.75 239 LYS A C 1
ATOM 1873 O O . LYS A 1 239 ? -7.715 15.325 -41.266 1.00 84.75 239 LYS A O 1
ATOM 1878 N N . GLN A 1 240 ? -5.990 15.571 -39.861 1.00 78.44 240 GLN A N 1
ATOM 1879 C CA . GLN A 1 240 ? -5.960 14.174 -39.438 1.00 78.44 240 GLN A CA 1
ATOM 1880 C C . GLN A 1 240 ? -7.235 13.774 -38.680 1.00 78.44 240 GLN A C 1
ATOM 1882 O O . GLN A 1 240 ? -7.759 12.688 -38.898 1.00 78.44 240 GLN A O 1
ATOM 1887 N N . LEU A 1 241 ? -7.744 14.629 -37.788 1.00 78.81 241 LEU A N 1
ATOM 1888 C CA . LEU A 1 241 ? -9.000 14.372 -37.077 1.00 78.81 241 LEU A CA 1
ATOM 1889 C C . LEU A 1 241 ? -10.207 14.351 -38.021 1.00 78.81 241 LEU A C 1
ATOM 1891 O O . LEU A 1 241 ? -11.073 13.497 -37.847 1.00 78.81 241 LEU A O 1
ATOM 1895 N N . ASP A 1 242 ? -10.237 15.241 -39.014 1.00 84.88 242 ASP A N 1
ATOM 1896 C CA . ASP A 1 242 ? -11.270 15.279 -40.052 1.00 84.88 242 ASP A CA 1
ATOM 1897 C C . ASP A 1 242 ? -11.219 13.999 -40.907 1.00 84.88 242 ASP A C 1
ATOM 1899 O O . ASP A 1 242 ? -12.237 13.338 -41.079 1.00 84.88 242 ASP A O 1
ATOM 1903 N N . GLU A 1 243 ? -10.030 13.562 -41.336 1.00 78.25 243 GLU A N 1
ATOM 1904 C CA . GLU A 1 243 ? -9.847 12.298 -42.070 1.00 78.25 243 GLU A CA 1
ATOM 1905 C C . GLU A 1 243 ? -10.299 11.075 -41.245 1.00 78.25 243 GLU A C 1
ATOM 1907 O O . GLU A 1 243 ? -10.942 10.169 -41.770 1.00 78.25 243 GLU A O 1
ATOM 1912 N N . LEU A 1 244 ? -10.004 11.038 -39.940 1.00 79.88 244 LEU A N 1
ATOM 1913 C CA . LEU A 1 244 ? -10.467 9.963 -39.050 1.00 79.88 244 LEU A CA 1
ATOM 1914 C C . LEU A 1 244 ? -11.985 10.004 -38.826 1.00 79.88 244 LEU A C 1
ATOM 1916 O O . LEU A 1 244 ? -12.607 8.957 -38.632 1.00 79.88 244 LEU A O 1
ATOM 1920 N N . HIS A 1 245 ? -12.579 11.198 -38.843 1.00 78.69 245 HIS A N 1
ATOM 1921 C CA . HIS A 1 245 ? -14.023 11.374 -38.774 1.00 78.69 245 HIS A CA 1
ATOM 1922 C C . HIS A 1 245 ? -14.708 10.886 -40.053 1.00 78.69 245 HIS A C 1
ATOM 1924 O O . HIS A 1 245 ? -15.669 10.127 -39.957 1.00 78.69 245 HIS A O 1
ATOM 1930 N N . ASP A 1 246 ? -14.169 11.236 -41.223 1.00 83.94 246 ASP A N 1
ATOM 1931 C CA . ASP A 1 246 ? -14.653 10.777 -42.530 1.00 83.94 246 ASP A CA 1
ATOM 1932 C C . ASP A 1 246 ? -14.568 9.248 -42.678 1.00 83.94 246 ASP A C 1
ATOM 1934 O O . ASP A 1 246 ? -15.384 8.634 -43.363 1.00 83.94 246 ASP A O 1
ATOM 1938 N N . LEU A 1 247 ? -13.598 8.617 -42.009 1.00 85.94 247 LEU A N 1
ATOM 1939 C CA . LEU A 1 247 ? -13.453 7.160 -41.925 1.00 85.94 247 LEU A CA 1
ATOM 1940 C C . LEU A 1 247 ? -14.364 6.502 -40.872 1.00 85.94 247 LEU A C 1
ATOM 1942 O O . LEU A 1 247 ? -14.245 5.298 -40.647 1.00 85.94 247 LEU A O 1
ATOM 1946 N N . GLU A 1 248 ? -15.230 7.269 -40.203 1.00 84.62 248 GLU A N 1
ATOM 1947 C CA . GLU A 1 248 ? -16.128 6.810 -39.131 1.00 84.62 248 GLU A CA 1
ATOM 1948 C C . GLU A 1 248 ? -15.393 6.057 -38.002 1.00 84.62 248 GLU A C 1
ATOM 1950 O O . GLU A 1 248 ? -15.943 5.179 -37.337 1.00 84.62 248 GLU A O 1
ATOM 1955 N N . MET A 1 249 ? -14.123 6.399 -37.746 1.00 76.31 249 MET A N 1
ATOM 1956 C CA . MET A 1 249 ? -13.305 5.708 -36.740 1.00 76.31 249 MET A CA 1
ATOM 1957 C C . MET A 1 249 ? -13.709 6.018 -35.293 1.00 76.31 249 MET A C 1
ATOM 1959 O O . MET A 1 249 ? -13.263 5.340 -34.362 1.00 76.31 249 MET A O 1
ATOM 1963 N N . PHE A 1 250 ? -14.537 7.041 -35.087 1.00 76.12 250 PHE A N 1
ATOM 1964 C CA . PHE A 1 250 ? -15.068 7.401 -33.782 1.00 76.12 250 PHE A CA 1
ATOM 1965 C C . PHE A 1 250 ? -16.481 6.839 -33.625 1.00 76.12 250 PHE A C 1
ATOM 1967 O O . PHE A 1 250 ? -17.370 7.151 -34.411 1.00 76.12 250 PHE A O 1
ATOM 1974 N N . GLY A 1 251 ? -16.695 6.038 -32.582 1.00 75.88 251 GLY A N 1
ATOM 1975 C CA . GLY A 1 251 ? -18.042 5.671 -32.151 1.00 75.88 251 GLY A CA 1
ATOM 1976 C C . GLY A 1 251 ? -18.726 6.800 -31.378 1.00 75.88 251 GLY A C 1
ATOM 1977 O O . GLY A 1 251 ? -18.100 7.801 -31.017 1.00 75.88 251 GLY A O 1
ATOM 1978 N N . ASP A 1 252 ? -20.007 6.605 -31.064 1.00 82.00 252 ASP A N 1
ATOM 1979 C CA . ASP A 1 252 ? -20.757 7.542 -30.232 1.00 82.00 252 ASP A CA 1
ATOM 1980 C C . ASP A 1 252 ? -20.067 7.755 -28.872 1.00 82.00 252 ASP A C 1
ATOM 1982 O O . ASP A 1 252 ? -19.648 6.784 -28.222 1.00 82.00 252 ASP A O 1
ATOM 1986 N N . PRO A 1 253 ? -19.963 9.008 -28.393 1.00 77.00 253 PRO A N 1
ATOM 1987 C CA . PRO A 1 253 ? -19.305 9.315 -27.132 1.00 77.00 253 PRO A CA 1
ATOM 1988 C C . PRO A 1 253 ? -19.990 8.567 -25.986 1.00 77.00 253 PRO A C 1
ATOM 1990 O O . PRO A 1 253 ? -21.120 8.865 -25.602 1.00 77.00 253 PRO A O 1
ATOM 1993 N N . THR A 1 254 ? -19.287 7.583 -25.426 1.00 75.00 254 THR A N 1
ATOM 1994 C CA . THR A 1 254 ? -19.812 6.719 -24.366 1.00 75.00 254 THR A CA 1
ATOM 1995 C C . THR A 1 254 ? -19.166 7.081 -23.028 1.00 75.00 254 THR A C 1
ATOM 1997 O O . THR A 1 254 ? -17.946 7.264 -22.966 1.00 75.00 254 THR A O 1
ATOM 2000 N N . PRO A 1 255 ? -19.935 7.195 -21.930 1.00 80.88 255 PRO A N 1
ATOM 2001 C CA . PRO A 1 255 ? -19.352 7.419 -20.614 1.00 80.88 255 PRO A CA 1
ATOM 2002 C C . PRO A 1 255 ? -18.438 6.254 -20.220 1.00 80.88 255 PRO A C 1
ATOM 2004 O O . PRO A 1 255 ? -18.742 5.090 -20.483 1.00 80.88 255 PRO A O 1
ATOM 2007 N N . LEU A 1 256 ? -17.329 6.576 -19.551 1.00 76.62 256 LEU A N 1
ATOM 2008 C CA . LEU A 1 256 ? -16.365 5.584 -19.082 1.00 76.62 256 LEU A CA 1
ATOM 2009 C C . LEU A 1 256 ? -17.060 4.564 -18.151 1.00 76.62 256 LEU A C 1
ATOM 2011 O O . LEU A 1 256 ? -17.663 4.979 -17.153 1.00 76.62 256 LEU A O 1
ATOM 2015 N N . PRO A 1 257 ? -16.976 3.248 -18.425 1.00 82.69 257 PRO A N 1
ATOM 2016 C CA . PRO A 1 257 ? -17.602 2.233 -17.584 1.00 82.69 257 PRO A CA 1
ATOM 2017 C C . PRO A 1 257 ? -17.065 2.242 -16.147 1.00 82.69 257 PRO A C 1
ATOM 2019 O O . PRO A 1 257 ? -15.907 2.579 -15.888 1.00 82.69 257 PRO A O 1
ATOM 2022 N N . HIS A 1 258 ? -17.896 1.829 -15.186 1.00 68.88 258 HIS A N 1
ATOM 2023 C CA . HIS A 1 258 ? -17.495 1.774 -13.781 1.00 68.88 258 HIS A CA 1
ATOM 2024 C C . HIS A 1 258 ? -16.304 0.816 -13.596 1.00 68.88 258 HIS A C 1
ATOM 2026 O O . HIS A 1 258 ? -16.403 -0.360 -13.936 1.00 68.88 258 HIS A O 1
ATOM 2032 N N . LYS A 1 259 ? -15.197 1.324 -13.031 1.00 79.50 259 LYS A N 1
ATOM 2033 C CA . LYS A 1 259 ? -13.890 0.645 -12.862 1.00 79.50 259 LYS A CA 1
ATOM 2034 C C . LYS A 1 259 ? -13.055 0.443 -14.137 1.00 79.50 259 LYS A C 1
ATOM 2036 O O . LYS A 1 259 ? -12.020 -0.213 -14.060 1.00 79.50 259 LYS A O 1
ATOM 2041 N N . ALA A 1 260 ? -13.438 1.011 -15.280 1.00 74.00 260 ALA A N 1
ATOM 2042 C CA . ALA A 1 260 ? -12.564 1.004 -16.448 1.00 74.00 260 ALA A CA 1
ATOM 2043 C C . ALA A 1 260 ? -11.373 1.955 -16.241 1.00 74.00 260 ALA A C 1
ATOM 2045 O O . ALA A 1 260 ? -11.529 3.079 -15.759 1.00 74.00 260 ALA A O 1
ATOM 2046 N N . ILE A 1 261 ? -10.178 1.500 -16.614 1.00 69.31 261 ILE A N 1
ATOM 2047 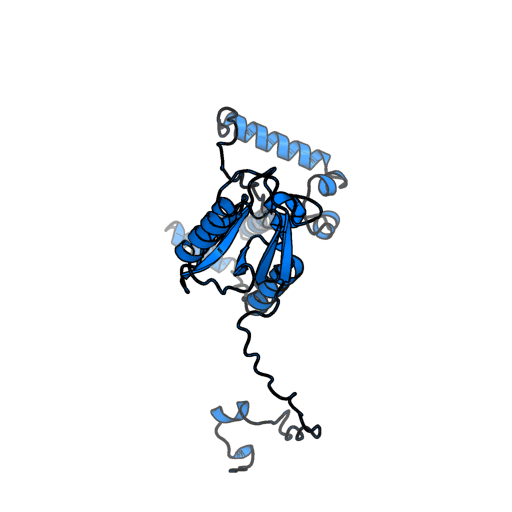C CA . ILE A 1 261 ? -8.976 2.334 -16.665 1.00 69.31 261 ILE A CA 1
ATOM 2048 C C . ILE A 1 261 ? -8.961 2.993 -18.042 1.00 69.31 261 ILE A C 1
ATOM 2050 O O . ILE A 1 261 ? -8.863 2.304 -19.057 1.00 69.31 261 ILE A O 1
ATOM 2054 N N . LEU A 1 262 ? -9.075 4.321 -18.087 1.00 63.72 262 LEU A N 1
ATOM 2055 C CA . LEU A 1 262 ? -8.861 5.067 -19.322 1.00 63.72 262 LEU A CA 1
ATOM 2056 C C . LEU A 1 262 ? -7.360 5.043 -19.622 1.00 63.72 262 LEU A C 1
ATOM 2058 O O . LEU A 1 262 ? -6.585 5.765 -18.992 1.00 63.72 262 LEU A O 1
ATOM 2062 N N . LEU A 1 263 ? -6.949 4.194 -20.561 1.00 51.59 263 LEU A N 1
ATOM 2063 C CA . LEU A 1 263 ? -5.600 4.252 -21.102 1.00 51.59 263 LEU A CA 1
ATOM 2064 C C . LEU A 1 263 ? -5.476 5.563 -21.871 1.00 51.59 263 LEU A C 1
ATOM 2066 O O . LEU A 1 263 ? -6.194 5.797 -22.843 1.00 51.59 263 LEU A O 1
ATOM 2070 N N . GLN A 1 264 ? -4.589 6.441 -21.408 1.00 48.47 264 GLN A N 1
ATOM 2071 C CA . GLN A 1 264 ? -4.216 7.606 -22.191 1.00 48.47 264 GLN A CA 1
ATOM 2072 C C . GLN A 1 264 ? -3.576 7.084 -23.480 1.00 48.47 264 GLN A C 1
ATOM 2074 O O . GLN A 1 264 ? -2.622 6.306 -23.383 1.00 48.47 264 GLN A O 1
ATOM 2079 N N . PRO A 1 265 ? -4.071 7.462 -24.673 1.00 47.78 265 PRO A N 1
ATOM 2080 C CA . PRO A 1 265 ? -3.350 7.155 -25.891 1.00 47.78 265 PRO A CA 1
ATOM 2081 C C . PRO A 1 265 ? -2.008 7.882 -25.799 1.00 47.78 265 PRO A C 1
ATOM 2083 O O . PRO A 1 265 ? -1.925 9.105 -25.917 1.00 47.78 265 PRO A O 1
ATOM 2086 N N . HIS A 1 266 ? -0.955 7.124 -25.502 1.00 41.59 266 HIS A N 1
ATOM 2087 C CA . HIS A 1 266 ? 0.407 7.583 -25.667 1.00 41.59 266 HIS A CA 1
ATOM 2088 C C . HIS A 1 266 ? 0.634 7.663 -27.170 1.00 41.59 266 HIS A C 1
ATOM 2090 O O . HIS A 1 266 ? 0.880 6.654 -27.827 1.00 41.59 266 HIS A O 1
ATOM 2096 N N . TRP A 1 267 ? 0.519 8.868 -27.722 1.00 42.50 267 TRP A N 1
ATOM 2097 C CA . TRP A 1 267 ? 1.068 9.168 -29.034 1.00 42.50 267 TRP A CA 1
ATOM 2098 C C . TRP A 1 267 ? 2.591 9.126 -28.891 1.00 42.50 267 TRP A C 1
ATOM 2100 O O . TRP A 1 267 ? 3.245 10.147 -28.681 1.00 42.50 267 TRP A O 1
ATOM 2110 N N . ASN A 1 268 ? 3.154 7.917 -28.915 1.00 36.28 268 ASN A N 1
ATOM 2111 C CA . ASN A 1 268 ? 4.575 7.728 -29.143 1.00 36.28 268 ASN A CA 1
ATOM 2112 C C . ASN A 1 268 ? 4.814 8.079 -30.608 1.00 36.28 268 ASN A C 1
ATOM 2114 O O . ASN A 1 268 ? 4.724 7.228 -31.488 1.00 36.28 268 ASN A O 1
ATOM 2118 N N . TYR A 1 269 ? 5.093 9.354 -30.864 1.00 35.16 269 TYR A N 1
ATOM 2119 C CA . TYR A 1 269 ? 5.840 9.730 -32.051 1.00 35.16 269 TYR A CA 1
ATOM 2120 C C . TYR A 1 269 ? 7.234 9.122 -31.879 1.00 35.16 269 TYR A C 1
ATOM 2122 O O . TYR A 1 269 ? 8.100 9.712 -31.239 1.00 35.16 269 TYR A O 1
ATOM 2130 N N . VAL A 1 270 ? 7.404 7.885 -32.346 1.00 31.03 270 VAL A N 1
ATOM 2131 C CA . VAL A 1 270 ? 8.732 7.319 -32.568 1.00 31.03 270 VAL A CA 1
ATOM 2132 C C . VAL A 1 270 ? 9.306 8.105 -33.742 1.00 31.03 270 VAL A C 1
ATOM 2134 O O . VAL A 1 270 ? 8.707 8.118 -34.818 1.00 31.03 270 VAL A O 1
ATOM 2137 N N . ILE A 1 271 ? 10.384 8.839 -33.477 1.00 35.06 271 ILE A N 1
ATOM 2138 C CA . ILE A 1 271 ? 11.218 9.493 -34.490 1.00 35.06 271 ILE A CA 1
ATOM 2139 C C . ILE A 1 271 ? 12.250 8.473 -34.950 1.00 35.06 271 ILE A C 1
ATOM 2141 O O . ILE A 1 271 ? 12.798 7.785 -34.059 1.00 35.06 271 ILE A O 1
#

Foldseek 3Di:
DPPDQPVPDDPVCNVVACDDPSHHDDDDPDDDDDDDDDDDPDPFPDKDKFKFFFDDLDLQQQFDWDADPPQQFIAGQAGDPPGSQQVRDPGNVVSCVFGHRWTWQDKQNHGDGHPVVSSVVSNVCSVVVPRMTMTMTRDDDDDDPVRVVVVVVVVCVPPPDPPPDPPDDQDPVNVQVVVCVVVVHRDDCVVAPPVNVVVVVCVVVPPVCPVQNVVVVDDDPVSLVPDPCSVVVVVVVVVVVVVCVVVVVDDDDDPADDPDDPDDPPPPPPD

Organism: NCBI:txid44445

Radius of gyration: 33.42 Å; chains: 1; bounding box: 76×50×92 Å